Protein AF-A0A9Q7URD3-F1 (afdb_monomer_lite)

Secondary structure (DSSP, 8-state):
-----HHHHHHHHHHHHHHHHHHHHHHHHHHHHHTT-----------PPP--HHHHHHHHHHHHHHHTS---S-----HHHHHHHHHHHHHTT-HHHHHHHHHHSHHHHHHHHHHHHHHHHHHHHHHHHTTT--HHHHHHHHHHHHHHHHHHHHHHHHHHHTPPPPS--HHHHHTT--HHHHHHHHHHHHHHHHHHHHHS----

Sequence (204 aa):
MVRYSDKQALLNDIVHTLELSIPAEIEQNADRVQHSCSTDIDNLEDDGDPLPLSRHLVCLYTFICKQRYTITRYNPLGRTDKLIHLLNRYESSNHRMYRGLVRMSPDTQELRRTRRTNQQEYKLDLATATQGMSQYAVSRLRSSAAHDLREEMFQALFRSTGCNEEDTTALSRRHEKTTVDYNAMTQSASARRWERALTQPFSI

Structure (mmCIF, N/CA/C/O backbone):
data_AF-A0A9Q7URD3-F1
#
_entry.id   AF-A0A9Q7URD3-F1
#
loop_
_atom_site.group_PDB
_atom_site.id
_atom_site.type_symbol
_atom_site.label_atom_id
_atom_site.label_alt_id
_atom_site.label_comp_id
_atom_site.label_asym_id
_atom_site.label_entity_id
_atom_site.label_seq_id
_atom_site.pdbx_PDB_ins_code
_atom_site.Cartn_x
_atom_site.Cartn_y
_atom_site.Cartn_z
_atom_site.occupancy
_atom_site.B_iso_or_equiv
_atom_site.auth_seq_id
_atom_site.auth_comp_id
_atom_site.auth_asym_id
_atom_site.auth_atom_id
_atom_site.pdbx_PDB_model_num
ATOM 1 N N . MET A 1 1 ? -48.340 -4.140 54.372 1.00 44.84 1 MET A N 1
ATOM 2 C CA . MET A 1 1 ? -47.522 -3.069 53.758 1.00 44.84 1 MET A CA 1
ATOM 3 C C . MET A 1 1 ? -46.441 -3.725 52.912 1.00 44.84 1 MET A C 1
ATOM 5 O O . MET A 1 1 ? -45.528 -4.318 53.473 1.00 44.84 1 MET A O 1
ATOM 9 N N . VAL A 1 2 ? -46.591 -3.724 51.585 1.00 54.09 2 VAL A N 1
ATOM 10 C CA . VAL A 1 2 ? -45.599 -4.316 50.671 1.00 54.09 2 VAL A CA 1
ATOM 11 C C . VAL A 1 2 ? -44.400 -3.372 50.623 1.00 54.09 2 VAL A C 1
ATOM 13 O O . VAL A 1 2 ? -44.527 -2.243 50.161 1.00 54.09 2 VAL A O 1
ATOM 16 N N . ARG A 1 3 ? -43.256 -3.794 51.172 1.00 56.94 3 ARG A N 1
ATOM 17 C CA . ARG A 1 3 ? -42.010 -3.027 51.075 1.00 56.94 3 ARG A CA 1
ATOM 18 C C . ARG A 1 3 ? -41.366 -3.331 49.727 1.00 56.94 3 ARG A C 1
ATOM 20 O O . ARG A 1 3 ? -40.888 -4.441 49.508 1.00 56.94 3 ARG A O 1
ATOM 27 N N . TYR A 1 4 ? -41.394 -2.361 48.825 1.00 65.94 4 TYR A N 1
ATOM 28 C CA . TYR A 1 4 ? -40.650 -2.428 47.573 1.00 65.94 4 TYR A CA 1
ATOM 29 C C . TYR A 1 4 ? -39.174 -2.134 47.848 1.00 65.94 4 TYR A C 1
ATOM 31 O O . TYR A 1 4 ? -38.856 -1.315 48.707 1.00 65.94 4 TYR A O 1
ATOM 39 N N . SER A 1 5 ? -38.268 -2.823 47.151 1.00 72.31 5 SER A N 1
ATOM 40 C CA . SER A 1 5 ? -36.862 -2.410 47.140 1.00 72.31 5 SER A CA 1
ATOM 41 C C . SER A 1 5 ? -36.733 -1.079 46.401 1.00 72.31 5 SER A C 1
ATOM 43 O O . SER A 1 5 ? -37.536 -0.807 45.508 1.00 72.31 5 SER A O 1
ATOM 45 N N . ASP A 1 6 ? -35.703 -0.289 46.698 1.00 63.16 6 ASP A N 1
ATOM 46 C CA . ASP A 1 6 ? -35.459 1.006 46.034 1.00 63.16 6 ASP A CA 1
ATOM 47 C C . ASP A 1 6 ? -35.426 0.873 44.505 1.00 63.16 6 ASP A C 1
ATOM 49 O O . ASP A 1 6 ? -35.907 1.726 43.764 1.00 63.16 6 ASP A O 1
ATOM 53 N N . LYS A 1 7 ? -34.944 -0.277 44.019 1.00 66.06 7 LYS A N 1
ATOM 54 C CA . LYS A 1 7 ? -34.969 -0.633 42.599 1.00 66.06 7 LYS A CA 1
ATOM 55 C C . LYS A 1 7 ? -36.389 -0.836 42.065 1.00 66.06 7 LYS A C 1
ATOM 57 O O . LYS A 1 7 ? -36.673 -0.448 40.938 1.00 66.06 7 LYS A O 1
ATOM 62 N N . GLN A 1 8 ? -37.262 -1.487 42.828 1.00 65.75 8 GLN A N 1
ATOM 63 C CA . GLN A 1 8 ? -38.650 -1.704 42.426 1.00 65.75 8 GLN A CA 1
ATOM 64 C C . GLN A 1 8 ? -39.471 -0.413 42.528 1.00 65.75 8 GLN A C 1
ATOM 66 O O . GLN A 1 8 ? -40.337 -0.203 41.688 1.00 65.75 8 GLN A O 1
ATOM 71 N N . ALA A 1 9 ? -39.159 0.464 43.485 1.00 65.69 9 ALA A N 1
ATOM 72 C CA . ALA A 1 9 ? -39.728 1.807 43.558 1.00 65.69 9 ALA A CA 1
ATOM 73 C C . ALA A 1 9 ? -39.345 2.635 42.320 1.00 65.69 9 ALA A C 1
ATOM 75 O O . ALA A 1 9 ? -40.229 3.120 41.625 1.00 65.69 9 ALA A O 1
ATOM 76 N N . LEU A 1 10 ? -38.057 2.658 41.954 1.00 63.28 10 LEU A N 1
ATOM 77 C CA . LEU A 1 10 ? -37.579 3.343 40.748 1.00 63.28 10 LEU A CA 1
ATOM 78 C C . LEU A 1 10 ? -38.226 2.802 39.463 1.00 63.28 10 LEU A C 1
ATOM 80 O O . LEU A 1 10 ? -38.571 3.562 38.565 1.00 63.28 10 LEU A O 1
ATOM 84 N N . LEU A 1 11 ? -38.398 1.481 39.357 1.00 68.94 11 LEU A N 1
ATOM 85 C CA . LEU A 1 11 ? -39.066 0.876 38.203 1.00 68.94 11 LEU A CA 1
ATOM 86 C C . LEU A 1 11 ? -40.551 1.240 38.139 1.00 68.94 11 LEU A C 1
ATOM 88 O O . LEU A 1 11 ? -41.061 1.462 37.046 1.00 68.94 11 LEU A O 1
ATOM 92 N N . ASN A 1 12 ? -41.229 1.309 39.283 1.00 76.50 12 ASN A N 1
ATOM 93 C CA . ASN A 1 12 ? -42.624 1.727 39.337 1.00 76.50 12 ASN A CA 1
ATOM 94 C C . ASN A 1 12 ? -42.768 3.210 38.959 1.00 76.50 12 ASN A C 1
ATOM 96 O O . ASN A 1 12 ? -43.663 3.534 38.187 1.00 76.50 12 ASN A O 1
ATOM 100 N N . ASP A 1 13 ? -41.855 4.076 39.404 1.00 70.19 13 ASP A N 1
ATOM 101 C CA . ASP A 1 13 ? -41.839 5.498 39.034 1.00 70.19 13 ASP A CA 1
ATOM 102 C C . ASP A 1 13 ? -41.614 5.697 37.532 1.00 70.19 13 ASP A C 1
ATOM 104 O O . ASP A 1 13 ? -42.297 6.502 36.898 1.00 70.19 13 ASP A O 1
ATOM 108 N N . ILE A 1 14 ? -40.700 4.931 36.927 1.00 67.50 14 ILE A N 1
ATOM 109 C CA . ILE A 1 14 ? -40.456 4.982 35.478 1.00 67.50 14 ILE A CA 1
ATOM 110 C C . ILE A 1 14 ? -41.689 4.501 34.705 1.00 67.50 14 ILE A C 1
ATOM 112 O O . ILE A 1 14 ? -42.079 5.136 33.728 1.00 67.50 14 ILE A O 1
ATOM 116 N N . VAL A 1 15 ? -42.319 3.403 35.135 1.00 75.50 15 VAL A N 1
ATOM 117 C CA . VAL A 1 15 ? -43.545 2.891 34.500 1.00 75.50 15 VAL A CA 1
ATOM 118 C C . VAL A 1 15 ? -44.664 3.920 34.598 1.00 75.50 15 VAL A C 1
ATOM 120 O O . VAL A 1 15 ? -45.281 4.233 33.586 1.00 75.50 15 VAL A O 1
ATOM 123 N N . HIS A 1 16 ? -44.863 4.509 35.775 1.00 74.50 16 HIS A N 1
ATOM 124 C CA . HIS A 1 16 ? -45.901 5.508 35.983 1.00 74.50 16 HIS A CA 1
ATOM 125 C C . HIS A 1 16 ? -45.654 6.780 35.158 1.00 74.50 16 HIS A C 1
ATOM 127 O O . HIS A 1 16 ? -46.571 7.323 34.548 1.00 74.50 16 HIS A O 1
ATOM 133 N N . THR A 1 17 ? -44.396 7.217 35.060 1.00 69.56 17 THR A N 1
ATOM 134 C CA . THR A 1 17 ? -44.010 8.363 34.224 1.00 69.56 17 THR A CA 1
ATOM 135 C C . THR A 1 17 ? -44.334 8.102 32.754 1.00 69.56 17 THR A C 1
ATOM 137 O O . THR A 1 17 ? -44.876 8.978 32.082 1.00 69.56 17 THR A O 1
ATOM 140 N N . LEU A 1 18 ? -44.052 6.896 32.254 1.00 63.62 18 LEU A N 1
ATOM 141 C CA . LEU A 1 18 ? -44.354 6.501 30.876 1.00 63.62 18 LEU A CA 1
ATOM 142 C C . LEU A 1 18 ? -45.862 6.378 30.623 1.00 63.62 18 LEU A C 1
ATOM 144 O O . LEU A 1 18 ? -46.336 6.806 29.575 1.00 63.62 18 LEU A O 1
ATOM 148 N N . GLU A 1 19 ? -46.627 5.856 31.582 1.00 74.62 19 GLU A N 1
ATOM 149 C CA . GLU A 1 19 ? -48.093 5.785 31.493 1.00 74.62 19 GLU A CA 1
ATOM 150 C C . GLU A 1 19 ? -48.744 7.167 31.359 1.00 74.62 19 GLU A C 1
ATOM 152 O O . GLU A 1 19 ? -49.757 7.291 30.677 1.00 74.62 19 GLU A O 1
ATOM 157 N N . LEU A 1 20 ? -48.157 8.204 31.964 1.00 70.25 20 LEU A N 1
ATOM 158 C CA . LEU A 1 20 ? -48.659 9.578 31.872 1.00 70.25 20 LEU A CA 1
ATOM 159 C C . LEU A 1 20 ? -48.184 10.311 30.609 1.00 70.25 20 LEU A C 1
ATOM 161 O O . LEU A 1 20 ? -48.933 11.100 30.039 1.00 70.25 20 LEU A O 1
ATOM 165 N N . SER A 1 21 ? -46.952 10.063 30.163 1.00 59.34 21 SER A N 1
ATOM 166 C CA . SER A 1 21 ? -46.352 10.798 29.038 1.00 59.34 21 SER A CA 1
ATOM 167 C C . SER A 1 21 ? -46.726 10.239 27.661 1.00 59.34 21 SER A C 1
ATOM 169 O O . SER A 1 21 ? -46.831 11.007 26.708 1.00 59.34 21 SER A O 1
ATOM 171 N N . ILE A 1 22 ? -47.013 8.936 27.547 1.00 64.06 22 ILE A N 1
ATOM 172 C CA . ILE A 1 22 ? -47.404 8.308 26.273 1.00 64.06 22 ILE A CA 1
ATOM 173 C C . ILE A 1 22 ? -48.749 8.841 25.738 1.00 64.06 22 ILE A C 1
ATOM 175 O O . ILE A 1 22 ? -48.801 9.201 24.563 1.00 64.06 22 ILE A O 1
ATOM 179 N N . PRO A 1 23 ? -49.834 8.935 26.532 1.00 70.69 23 PRO A N 1
ATOM 180 C CA . PRO A 1 23 ? -51.100 9.481 26.041 1.00 70.69 23 PRO A CA 1
ATOM 181 C C . PRO A 1 23 ? -50.989 10.957 25.642 1.00 70.69 23 PRO A C 1
ATOM 183 O O . PRO A 1 23 ? -51.526 11.340 24.607 1.00 70.69 23 PRO A O 1
ATOM 186 N N . ALA A 1 24 ? -50.236 11.755 26.409 1.00 65.00 24 ALA A N 1
ATOM 187 C CA . ALA A 1 24 ? -50.026 13.176 26.132 1.00 65.00 24 ALA A CA 1
ATOM 188 C C . ALA A 1 24 ? -49.279 13.412 24.804 1.00 65.00 24 ALA A C 1
ATOM 190 O O . ALA A 1 24 ? -49.659 14.283 24.025 1.00 65.00 24 ALA A O 1
ATOM 191 N N . GLU A 1 25 ? -48.259 12.601 24.496 1.00 62.09 25 GLU A N 1
ATOM 192 C CA . GLU A 1 25 ? -47.577 12.661 23.194 1.00 62.09 25 GLU A CA 1
ATOM 193 C C . GLU A 1 25 ? -48.446 12.145 22.036 1.00 62.09 25 GLU A C 1
ATOM 195 O O . GLU A 1 25 ? -48.295 12.603 20.902 1.00 62.09 25 GLU A O 1
ATOM 200 N N . ILE A 1 26 ? -49.343 11.184 22.282 1.00 63.56 26 ILE A N 1
ATOM 201 C CA . ILE A 1 26 ? -50.281 10.688 21.263 1.00 63.56 26 ILE A CA 1
ATOM 202 C C . ILE A 1 26 ? -51.302 11.775 20.905 1.00 63.56 26 ILE A C 1
ATOM 204 O O . ILE A 1 26 ? -51.554 11.987 19.720 1.00 63.56 26 ILE A O 1
ATOM 208 N N . GLU A 1 27 ? -51.839 12.487 21.897 1.00 65.00 27 GLU A N 1
ATOM 209 C CA . GLU A 1 27 ? -52.777 13.599 21.697 1.00 65.00 27 GLU A CA 1
ATOM 210 C C . GLU A 1 27 ? -52.109 14.754 20.932 1.00 65.00 27 GLU A C 1
ATOM 212 O O . GLU A 1 27 ? -52.597 15.175 19.884 1.00 65.00 27 GLU A O 1
ATOM 217 N N . GLN A 1 28 ? -50.899 15.150 21.343 1.00 57.19 28 GLN A N 1
ATOM 218 C CA . GLN A 1 28 ? -50.126 16.200 20.671 1.00 57.19 28 GLN A CA 1
ATOM 219 C C . GLN A 1 28 ? -49.732 15.844 19.223 1.00 57.19 28 GLN A C 1
ATOM 221 O O . GLN A 1 28 ? -49.560 16.727 18.380 1.00 57.19 28 GLN A O 1
ATOM 226 N N . ASN A 1 29 ? -49.575 14.555 18.905 1.00 53.22 29 ASN A N 1
ATOM 227 C CA . ASN A 1 29 ? -49.309 14.101 17.539 1.00 53.22 29 ASN A CA 1
ATOM 228 C C . ASN A 1 29 ? -50.583 13.963 16.693 1.00 53.22 29 ASN A C 1
ATOM 230 O O . ASN A 1 29 ? -50.512 14.174 15.482 1.00 53.22 29 ASN A O 1
ATOM 234 N N . ALA A 1 30 ? -51.737 13.659 17.294 1.00 57.50 30 ALA A N 1
ATOM 235 C CA . ALA A 1 30 ? -53.020 13.631 16.591 1.00 57.50 30 ALA A CA 1
ATOM 236 C C . ALA A 1 30 ? -53.406 15.026 16.062 1.00 57.50 30 ALA A C 1
ATOM 238 O O . ALA A 1 30 ? -53.807 15.146 14.901 1.00 57.50 30 ALA A O 1
ATOM 239 N N . ASP A 1 31 ? -53.164 16.079 16.852 1.00 52.94 31 ASP A N 1
ATOM 240 C CA . ASP A 1 31 ? -53.382 17.477 16.449 1.00 52.94 31 ASP A CA 1
ATOM 241 C C . ASP A 1 31 ? -52.497 17.894 15.259 1.00 52.94 31 ASP A C 1
ATOM 243 O O . ASP A 1 31 ? -52.919 18.626 14.362 1.00 52.94 31 ASP A O 1
ATOM 247 N N . ARG A 1 32 ? -51.261 17.380 15.183 1.00 52.56 32 ARG A N 1
ATOM 248 C CA . ARG A 1 32 ? -50.325 17.682 14.081 1.00 52.56 32 ARG A CA 1
ATOM 249 C C . ARG A 1 32 ? -50.704 17.005 12.761 1.00 52.56 32 ARG A C 1
ATOM 251 O O . ARG A 1 32 ? -50.454 17.569 11.694 1.00 52.56 32 ARG A O 1
ATOM 258 N N . VAL A 1 33 ? -51.307 15.816 12.815 1.00 50.56 33 VAL A N 1
ATOM 259 C CA . VAL A 1 33 ? -51.733 15.063 11.621 1.00 50.56 33 VAL A CA 1
ATOM 260 C C . VAL A 1 33 ? -52.973 15.695 10.976 1.00 50.56 33 VAL A C 1
ATOM 262 O O . VAL A 1 33 ? -53.074 15.706 9.750 1.00 50.56 33 VAL A O 1
ATOM 265 N N . GLN A 1 34 ? -53.868 16.313 11.756 1.00 47.47 34 GLN A N 1
ATOM 266 C CA . GLN A 1 34 ? -55.041 17.012 11.210 1.00 47.47 34 GLN A CA 1
ATOM 267 C C . GLN A 1 34 ? -54.688 18.281 10.415 1.00 47.47 34 GLN A C 1
ATOM 269 O O . GLN A 1 34 ? -55.389 18.616 9.464 1.00 47.47 34 GLN A O 1
ATOM 274 N N . HIS A 1 35 ? -53.578 18.954 10.730 1.00 46.50 35 HIS A N 1
ATOM 275 C CA . HIS A 1 35 ? -53.138 20.155 10.005 1.00 46.50 35 HIS A CA 1
ATOM 276 C C . HIS A 1 35 ? -52.398 19.879 8.686 1.00 46.50 35 HIS A C 1
ATOM 278 O O . HIS A 1 35 ? -52.146 20.814 7.930 1.00 46.50 35 HIS A O 1
ATOM 284 N N . SER A 1 36 ? -52.062 18.619 8.390 1.00 49.31 36 SER A N 1
ATOM 285 C CA . SER A 1 36 ? -51.261 18.255 7.208 1.00 49.31 36 SER A CA 1
ATOM 286 C C . SER A 1 36 ? -52.091 17.708 6.037 1.00 49.31 36 SER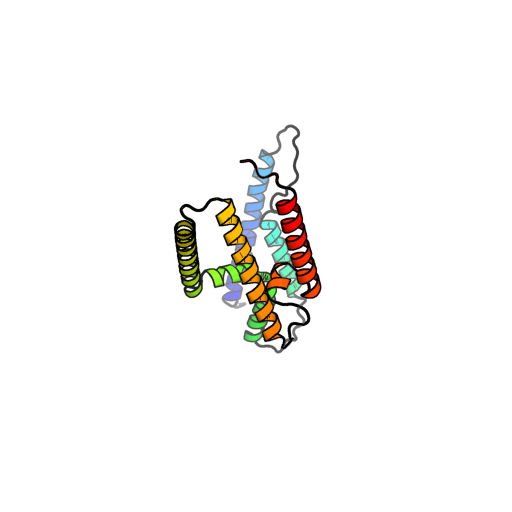 A C 1
ATOM 288 O O . SER A 1 36 ? -51.528 17.347 5.009 1.00 49.31 36 SER A O 1
ATOM 290 N N . CYS A 1 37 ? -53.423 17.638 6.160 1.00 40.16 37 CYS A N 1
ATOM 291 C CA . CYS A 1 37 ? -54.300 17.070 5.132 1.00 40.16 37 CYS A CA 1
ATOM 292 C C . CYS A 1 37 ? -55.169 18.152 4.468 1.00 40.16 37 CYS A C 1
ATOM 294 O O . CYS A 1 37 ? -56.370 18.245 4.701 1.00 40.16 37 CYS A O 1
ATOM 296 N N . SER A 1 38 ? -54.546 18.992 3.642 1.00 39.31 38 SER A N 1
ATOM 297 C CA . SER A 1 38 ? -55.253 19.818 2.658 1.00 39.31 38 SER A CA 1
ATOM 298 C C . SER A 1 38 ? -54.386 19.954 1.404 1.00 39.31 38 SER A C 1
ATOM 300 O O . SER A 1 38 ? -53.584 20.876 1.305 1.00 39.31 38 SER A O 1
ATOM 302 N N . THR A 1 39 ? -54.564 18.967 0.517 1.00 41.06 39 THR A N 1
ATOM 303 C CA . THR A 1 39 ? -54.488 19.006 -0.962 1.00 41.06 39 THR A CA 1
ATOM 304 C C . THR A 1 39 ? -53.310 19.734 -1.624 1.00 41.06 39 THR A C 1
ATOM 306 O O . THR A 1 39 ? -53.243 20.957 -1.603 1.00 41.06 39 THR A O 1
ATOM 309 N N . ASP A 1 40 ? -52.424 18.996 -2.310 1.00 43.34 40 ASP A N 1
ATOM 310 C CA . ASP A 1 40 ? -52.538 18.712 -3.757 1.00 43.34 40 ASP A CA 1
ATOM 311 C C . ASP A 1 40 ? -51.202 18.259 -4.401 1.00 43.34 40 ASP A C 1
ATOM 313 O O . ASP A 1 40 ? -50.155 18.860 -4.183 1.00 43.34 40 ASP A O 1
ATOM 317 N N . ILE A 1 41 ? -51.323 17.250 -5.279 1.00 41.19 41 ILE A N 1
ATOM 318 C CA . ILE A 1 41 ? -50.521 16.957 -6.489 1.00 41.19 41 ILE A CA 1
ATOM 319 C C . ILE A 1 41 ? -49.122 16.310 -6.337 1.00 41.19 41 ILE A C 1
ATOM 321 O O . ILE A 1 41 ? -48.141 16.925 -5.933 1.00 41.19 41 ILE A O 1
ATOM 325 N N . ASP A 1 42 ? -49.069 15.053 -6.801 1.00 49.53 42 ASP A N 1
ATOM 326 C CA . ASP A 1 42 ? -48.013 14.374 -7.570 1.00 49.53 42 ASP A CA 1
ATOM 327 C C . ASP A 1 42 ? -46.555 14.849 -7.412 1.00 49.53 42 ASP A C 1
ATOM 329 O O . ASP A 1 42 ? -46.100 15.737 -8.135 1.00 49.53 42 ASP A O 1
ATOM 333 N N . ASN A 1 43 ? -45.756 14.129 -6.609 1.00 40.78 43 ASN A N 1
ATOM 334 C CA . ASN A 1 43 ? -44.383 13.809 -7.008 1.00 40.78 43 ASN A CA 1
ATOM 335 C C . ASN A 1 43 ? -43.776 12.611 -6.257 1.00 40.78 43 ASN A C 1
ATOM 337 O O . ASN A 1 43 ? -44.154 12.288 -5.136 1.00 40.78 43 ASN A O 1
ATOM 341 N N . LEU A 1 44 ? -42.853 11.966 -6.965 1.00 49.06 44 LEU A N 1
ATOM 342 C CA . LEU A 1 44 ? -42.116 10.731 -6.695 1.00 49.06 44 LEU A CA 1
ATOM 343 C C . LEU A 1 44 ? -41.334 10.654 -5.362 1.00 49.06 44 LEU A C 1
ATOM 345 O O . LEU A 1 44 ? -40.995 11.667 -4.766 1.00 49.06 44 LEU A O 1
ATOM 349 N N . GLU A 1 45 ? -40.921 9.410 -5.079 1.00 42.47 45 GLU A N 1
ATOM 350 C CA . GLU A 1 45 ? -39.803 8.934 -4.237 1.00 42.47 45 GLU A CA 1
ATOM 351 C C . GLU A 1 45 ? -40.128 8.372 -2.839 1.00 42.47 45 GLU A C 1
ATOM 353 O O . GLU A 1 45 ? -40.339 9.062 -1.848 1.00 42.47 45 GLU A O 1
ATOM 358 N N . ASP A 1 46 ? -40.104 7.038 -2.819 1.00 59.25 46 ASP A N 1
ATOM 359 C CA . ASP A 1 46 ? -39.787 6.142 -1.712 1.00 59.25 46 ASP A CA 1
ATOM 360 C C . ASP A 1 46 ? -38.425 6.491 -1.081 1.00 59.25 46 ASP A C 1
ATOM 362 O O . ASP A 1 46 ? -37.400 6.338 -1.739 1.00 59.25 46 ASP A O 1
ATOM 366 N N . ASP A 1 47 ? -38.403 6.922 0.182 1.00 41.31 47 ASP A N 1
ATOM 367 C CA . ASP A 1 47 ? -37.458 6.397 1.178 1.00 41.31 47 ASP A CA 1
ATOM 368 C C . ASP A 1 47 ? -37.971 6.718 2.592 1.00 41.31 47 ASP A C 1
ATOM 370 O O . ASP A 1 47 ? -38.453 7.815 2.878 1.00 41.31 47 ASP A O 1
ATOM 374 N N . GLY A 1 48 ? -37.946 5.718 3.467 1.00 47.34 48 GLY A N 1
ATOM 375 C CA . GLY A 1 48 ? -38.816 5.632 4.632 1.00 47.34 48 GLY A CA 1
ATOM 376 C C . GLY A 1 48 ? -38.543 6.661 5.727 1.00 47.34 48 GLY A C 1
ATOM 377 O O . GLY A 1 48 ? -37.456 6.711 6.308 1.00 47.34 48 GLY A O 1
ATOM 378 N N . ASP A 1 49 ? -39.599 7.380 6.114 1.00 49.84 49 ASP A N 1
ATOM 379 C CA . ASP A 1 49 ? -39.641 8.093 7.385 1.00 49.84 49 ASP A CA 1
ATOM 380 C C . ASP A 1 49 ? -39.229 7.139 8.525 1.00 49.84 49 ASP A C 1
ATOM 382 O O . ASP A 1 49 ? -39.803 6.046 8.667 1.00 49.84 49 ASP A O 1
ATOM 386 N N . PRO A 1 50 ? -38.235 7.503 9.357 1.00 49.09 50 PRO A N 1
ATOM 387 C CA . PRO A 1 50 ? -37.818 6.665 10.465 1.00 49.09 50 PRO A CA 1
ATOM 388 C C . PRO A 1 50 ? -39.012 6.462 11.396 1.00 49.09 50 PRO A C 1
ATOM 390 O O . PRO A 1 50 ? -39.569 7.414 11.942 1.00 49.09 50 PRO A O 1
ATOM 393 N N . LEU A 1 51 ? -39.402 5.195 11.567 1.00 56.22 51 LEU A N 1
ATOM 394 C CA . LEU A 1 51 ? -40.487 4.784 12.455 1.00 56.22 51 LEU A CA 1
ATOM 395 C C . LEU A 1 51 ? -40.369 5.532 13.794 1.00 56.22 51 LEU A C 1
ATOM 397 O O . LEU A 1 51 ? -39.295 5.487 14.406 1.00 56.22 51 LEU A O 1
ATOM 401 N N . PRO A 1 52 ? -41.438 6.202 14.265 1.00 58.53 52 PRO A N 1
ATOM 402 C CA . PRO A 1 52 ? -41.355 7.073 15.428 1.00 58.53 52 PRO A CA 1
ATOM 403 C C . PRO A 1 52 ? -40.831 6.296 16.638 1.00 58.53 52 PRO A C 1
ATOM 405 O O . PRO A 1 52 ? -41.190 5.134 16.851 1.00 58.53 52 PRO A O 1
ATOM 408 N N . LEU A 1 53 ? -39.968 6.941 17.430 1.00 56.06 53 LEU A N 1
ATOM 409 C CA . LEU A 1 53 ? -39.288 6.389 18.612 1.00 56.06 53 LEU A CA 1
ATOM 410 C C . LEU A 1 53 ? -40.239 5.603 19.537 1.00 56.06 53 LEU A C 1
ATOM 412 O O . LEU A 1 53 ? -39.860 4.571 20.094 1.00 56.06 53 LEU A O 1
ATOM 416 N N . SER A 1 54 ? -41.498 6.039 19.617 1.00 52.56 54 SER A N 1
ATOM 417 C CA . SER A 1 54 ? -42.591 5.382 20.337 1.00 52.56 54 SER A CA 1
ATOM 418 C C . SER A 1 54 ? -42.836 3.939 19.881 1.00 52.56 54 SER A C 1
ATOM 420 O O . SER A 1 54 ? -42.940 3.037 20.712 1.00 52.56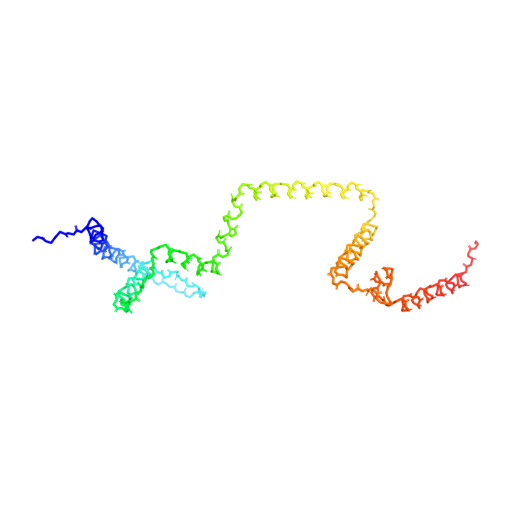 54 SER A O 1
ATOM 422 N N . ARG A 1 55 ? -42.835 3.662 18.573 1.00 52.69 55 ARG A N 1
ATOM 423 C CA . ARG A 1 55 ? -43.004 2.305 18.034 1.00 52.69 55 ARG A CA 1
ATOM 424 C C . ARG A 1 55 ? -41.811 1.416 18.382 1.00 52.69 55 ARG A C 1
ATOM 426 O O . ARG A 1 55 ? -42.001 0.246 18.709 1.00 52.69 55 ARG A O 1
ATOM 433 N N . HIS A 1 56 ? -40.598 1.970 18.376 1.00 56.16 56 HIS A N 1
ATOM 434 C CA . HIS A 1 56 ? -39.391 1.237 18.761 1.00 56.16 56 HIS A CA 1
ATOM 435 C C . HIS A 1 56 ? -39.407 0.868 20.253 1.00 56.16 56 HIS A C 1
ATOM 437 O O . HIS A 1 56 ? -39.110 -0.272 20.611 1.00 56.16 56 HIS A O 1
ATOM 443 N N . LEU A 1 57 ? -39.842 1.794 21.113 1.00 61.94 57 LEU A N 1
ATOM 444 C CA . LEU A 1 57 ? -40.006 1.566 22.551 1.00 61.94 57 LEU A CA 1
ATOM 445 C C . LEU A 1 57 ? -41.112 0.543 22.858 1.00 61.94 57 LEU A C 1
ATOM 447 O O . LEU A 1 57 ? -40.910 -0.331 23.701 1.00 61.94 57 LEU A O 1
ATOM 451 N N . VAL A 1 58 ? -42.233 0.567 22.130 1.00 62.28 58 VAL A N 1
ATOM 452 C CA . VAL A 1 58 ? -43.323 -0.421 22.260 1.00 62.28 58 VAL A CA 1
ATOM 453 C C . VAL A 1 58 ? -42.879 -1.818 21.810 1.00 62.28 58 VAL A C 1
ATOM 455 O O . VAL A 1 58 ? -43.165 -2.814 22.484 1.00 62.28 58 VAL A O 1
ATOM 458 N N . CYS A 1 59 ? -42.127 -1.924 20.711 1.00 57.31 59 CYS A N 1
ATOM 459 C CA . CYS A 1 59 ? -41.530 -3.191 20.281 1.00 57.31 59 CYS A CA 1
ATOM 460 C C . CYS A 1 59 ? -40.542 -3.742 21.325 1.00 57.31 59 CYS A C 1
ATOM 462 O O . CYS A 1 59 ? -40.544 -4.941 21.607 1.00 57.31 59 CYS A O 1
ATOM 464 N N . LEU A 1 60 ? -39.743 -2.877 21.955 1.00 59.62 60 LEU A N 1
ATOM 465 C CA . LEU A 1 60 ? -38.814 -3.278 23.014 1.00 59.62 60 LEU A CA 1
ATOM 466 C C . LEU A 1 60 ? -39.546 -3.715 24.293 1.00 59.62 60 LEU A C 1
ATOM 468 O O . LEU A 1 60 ? -39.207 -4.743 24.879 1.00 59.62 60 LEU A O 1
ATOM 472 N N . TYR A 1 61 ? -40.589 -2.987 24.693 1.00 63.38 61 TYR A N 1
ATOM 473 C CA . TYR A 1 61 ? -41.433 -3.318 25.843 1.00 63.38 61 TYR A CA 1
ATOM 474 C C . TYR A 1 61 ? -42.134 -4.671 25.664 1.00 63.38 61 TYR A C 1
ATOM 476 O O . TYR A 1 61 ? -42.055 -5.544 26.530 1.00 63.38 61 TYR A O 1
ATOM 484 N N . THR A 1 62 ? -42.757 -4.894 24.504 1.00 59.81 62 THR A N 1
ATOM 485 C CA . THR A 1 62 ? -43.427 -6.165 24.187 1.00 59.81 62 THR A CA 1
ATOM 486 C C . THR A 1 62 ? -42.443 -7.334 24.125 1.00 59.81 62 THR A C 1
ATOM 488 O O . THR A 1 62 ? -42.770 -8.433 24.581 1.00 59.81 62 THR A O 1
ATOM 491 N N . PHE A 1 63 ? -41.218 -7.108 23.641 1.00 59.31 63 PHE A N 1
ATOM 492 C CA . PHE A 1 63 ? -40.149 -8.105 23.665 1.00 59.31 63 PHE A CA 1
ATOM 493 C C . PHE A 1 63 ? -39.713 -8.458 25.095 1.00 59.31 63 PHE A C 1
ATOM 495 O O . PHE A 1 63 ? -39.634 -9.637 25.438 1.00 59.31 63 PHE A O 1
ATOM 502 N N . ILE A 1 64 ? -39.497 -7.465 25.961 1.00 61.28 64 ILE A N 1
ATOM 503 C CA . ILE A 1 64 ? -39.116 -7.684 27.366 1.00 61.28 64 ILE A CA 1
ATOM 504 C C . ILE A 1 64 ? -40.229 -8.410 28.136 1.00 61.28 64 ILE A C 1
ATOM 506 O O . ILE A 1 64 ? -39.943 -9.330 28.903 1.00 61.28 64 ILE A O 1
ATOM 510 N N . CYS A 1 65 ? -41.496 -8.061 27.903 1.00 54.94 65 CYS A N 1
ATOM 511 C CA . CYS A 1 65 ? -42.637 -8.746 28.511 1.00 54.94 65 CYS A CA 1
ATOM 512 C C . CYS A 1 65 ? -42.753 -10.208 28.053 1.00 54.94 65 CYS A C 1
ATOM 514 O O . CYS A 1 65 ? -42.984 -11.084 28.887 1.00 54.94 65 CYS A O 1
ATOM 516 N N . LYS A 1 66 ? -42.508 -10.499 26.767 1.00 52.53 66 LYS A N 1
ATOM 517 C CA . LYS A 1 66 ? -42.457 -11.879 26.249 1.00 52.53 66 LYS A CA 1
ATOM 518 C C . LYS A 1 66 ? -41.305 -12.685 26.855 1.00 52.53 66 LYS A C 1
ATOM 520 O O . LYS A 1 66 ? -41.495 -13.846 27.197 1.00 52.53 66 LYS A O 1
ATOM 525 N N . GLN A 1 67 ? -40.137 -12.067 27.041 1.00 55.69 67 GLN A N 1
ATOM 526 C CA . GLN A 1 67 ? -38.959 -12.728 27.617 1.00 55.69 67 GLN A CA 1
ATOM 527 C C . GLN A 1 67 ? -38.998 -12.847 29.154 1.00 55.69 67 GLN A C 1
ATOM 529 O O . GLN A 1 67 ? -38.207 -13.586 29.740 1.00 55.69 67 GLN A O 1
ATOM 534 N N . ARG A 1 68 ? -39.924 -12.152 29.835 1.00 51.53 68 ARG A N 1
ATOM 535 C CA . ARG A 1 68 ? -40.051 -12.168 31.306 1.00 51.53 68 ARG A CA 1
ATOM 536 C C . ARG A 1 68 ? -40.483 -13.520 31.877 1.00 51.53 68 ARG A C 1
ATOM 538 O O . ARG A 1 68 ? -40.208 -13.776 33.048 1.00 51.53 68 ARG A O 1
ATOM 545 N N . TYR A 1 69 ? -41.126 -14.371 31.076 1.00 49.09 69 TYR A N 1
ATOM 546 C CA . TYR A 1 69 ? -41.672 -15.659 31.523 1.00 49.09 69 TYR A CA 1
ATOM 547 C C . TYR A 1 69 ? -41.125 -16.881 30.768 1.00 49.09 69 TYR A C 1
ATOM 549 O O . TYR A 1 69 ? -41.471 -18.005 31.115 1.00 49.09 69 TYR A O 1
ATOM 557 N N . THR A 1 70 ? -40.239 -16.699 29.785 1.00 50.38 70 THR A N 1
ATOM 558 C CA . THR A 1 70 ? -39.640 -17.797 28.996 1.00 50.38 70 THR A CA 1
ATOM 559 C C . THR A 1 70 ? -38.279 -18.264 29.512 1.00 50.38 70 THR A C 1
ATOM 561 O O . THR A 1 70 ? -37.727 -19.234 29.000 1.00 50.38 70 THR A O 1
ATOM 564 N N . ILE A 1 71 ? -37.724 -17.619 30.540 1.00 46.09 71 ILE A N 1
ATOM 565 C CA . ILE A 1 71 ? -36.460 -18.059 31.135 1.00 46.09 71 ILE A CA 1
ATOM 566 C C . ILE A 1 71 ? -36.763 -19.149 32.165 1.00 46.09 71 ILE A C 1
ATOM 568 O O . ILE A 1 71 ? -37.077 -18.868 33.324 1.00 46.09 71 ILE A O 1
ATOM 572 N N . THR A 1 72 ? -36.632 -20.407 31.743 1.00 45.59 72 THR A N 1
ATOM 573 C CA . THR A 1 72 ? -36.463 -21.548 32.647 1.00 45.59 72 THR A CA 1
ATOM 574 C C . THR A 1 72 ? -35.363 -21.225 33.654 1.00 45.59 72 THR A C 1
ATOM 576 O O . THR A 1 72 ? -34.207 -20.998 33.290 1.00 45.59 72 THR A O 1
ATOM 579 N N . ARG A 1 73 ? -35.730 -21.171 34.939 1.00 45.78 73 ARG A N 1
ATOM 580 C CA . ARG A 1 73 ? -34.811 -20.902 36.049 1.00 45.78 73 ARG A CA 1
ATOM 581 C C . ARG A 1 73 ? -33.954 -22.130 36.350 1.00 45.78 73 ARG A C 1
ATOM 583 O O . ARG A 1 73 ? -34.119 -22.761 37.383 1.00 45.78 73 ARG A O 1
ATOM 590 N N . TYR A 1 74 ? -33.008 -22.424 35.473 1.00 45.38 74 TYR A N 1
ATOM 591 C CA . TYR A 1 74 ? -31.825 -23.199 35.825 1.00 45.38 74 TYR A CA 1
ATOM 592 C C . TYR A 1 74 ? -30.622 -22.516 35.192 1.00 45.38 74 TYR A C 1
ATOM 594 O O . TYR A 1 74 ? -30.436 -22.581 33.981 1.00 45.38 74 TYR A O 1
ATOM 602 N N . ASN A 1 75 ? -29.823 -21.806 35.994 1.00 45.97 75 ASN A N 1
ATOM 603 C CA . ASN A 1 75 ? -28.490 -21.423 35.546 1.00 45.97 75 ASN A CA 1
ATOM 604 C C . ASN A 1 75 ? -27.529 -21.225 36.738 1.00 45.97 75 ASN A C 1
ATOM 606 O O . ASN A 1 75 ? -27.724 -20.277 37.504 1.00 45.97 75 ASN A O 1
ATOM 610 N N . PRO A 1 76 ? -26.518 -22.099 36.905 1.00 47.97 76 PRO A N 1
ATOM 611 C CA . PRO A 1 76 ? -25.580 -22.083 38.029 1.00 47.97 76 PRO A CA 1
ATOM 612 C C . PRO A 1 76 ? -24.429 -21.067 37.887 1.00 47.97 76 PRO A C 1
ATOM 614 O O . PRO A 1 76 ? -23.549 -21.041 38.739 1.00 47.97 76 PRO A O 1
ATOM 617 N N . LEU A 1 77 ? -24.396 -20.234 36.839 1.00 51.25 77 LEU A N 1
ATOM 618 C CA . LEU A 1 77 ? -23.217 -19.416 36.524 1.00 51.25 77 LEU A CA 1
ATOM 619 C C . LEU A 1 77 ? -23.304 -17.970 37.039 1.00 51.25 77 LEU A C 1
ATOM 621 O O . LEU A 1 77 ? -24.321 -17.273 36.897 1.00 51.25 77 LEU A O 1
ATOM 625 N N . GLY A 1 78 ? -22.201 -17.546 37.660 1.00 53.47 78 GLY A N 1
ATOM 626 C CA . GLY A 1 78 ? -22.044 -16.313 38.419 1.00 53.47 78 GLY A CA 1
ATOM 627 C C . GLY A 1 78 ? -22.209 -15.045 37.582 1.00 53.47 78 GLY A C 1
ATOM 628 O O . GLY A 1 78 ? -22.117 -15.022 36.357 1.00 53.47 78 GLY A O 1
ATOM 629 N N . ARG A 1 79 ? -22.490 -13.936 38.272 1.00 51.91 79 ARG A N 1
ATOM 630 C CA . ARG A 1 79 ? -22.778 -12.612 37.687 1.00 51.91 79 ARG A CA 1
ATOM 631 C C . ARG A 1 79 ? -21.639 -12.067 36.808 1.00 51.91 79 ARG A C 1
ATOM 633 O O . ARG A 1 79 ? -21.912 -11.307 35.884 1.00 51.91 79 ARG A O 1
ATOM 640 N N . THR A 1 80 ? -20.401 -12.457 37.086 1.00 51.41 80 THR A N 1
ATOM 641 C CA . THR A 1 80 ? -19.189 -12.101 36.331 1.00 51.41 80 THR A CA 1
ATOM 642 C C . THR A 1 80 ? -19.115 -12.816 34.987 1.00 51.41 80 THR A C 1
ATOM 644 O O . THR A 1 80 ? -18.833 -12.181 33.971 1.00 51.41 80 THR A O 1
ATOM 647 N N . ASP A 1 81 ? -19.494 -14.092 34.949 1.00 56.56 81 ASP A N 1
ATOM 648 C CA . ASP A 1 81 ? -19.428 -14.916 33.737 1.00 56.56 81 ASP A CA 1
ATOM 649 C C . ASP A 1 81 ? -20.437 -14.430 32.692 1.00 56.56 81 ASP A C 1
ATOM 651 O O . ASP A 1 81 ? -20.189 -14.483 31.491 1.00 56.56 81 ASP A O 1
ATOM 655 N N . LYS A 1 82 ? -21.555 -13.848 33.147 1.00 61.62 82 LYS A N 1
ATOM 656 C CA . LYS A 1 82 ? -22.564 -13.216 32.283 1.00 61.62 82 LYS A CA 1
ATOM 657 C C . LYS A 1 82 ? -22.043 -11.965 31.584 1.00 61.62 82 LYS A C 1
ATOM 659 O O . LYS A 1 82 ? -22.382 -11.749 30.424 1.00 61.62 82 LYS A O 1
ATOM 664 N N . LEU A 1 83 ? -21.241 -11.148 32.270 1.00 58.88 83 LEU A N 1
ATOM 665 C CA . LEU A 1 83 ? -20.657 -9.946 31.673 1.00 58.88 83 LEU A CA 1
ATOM 666 C C . LEU A 1 83 ? -19.608 -10.331 30.629 1.00 58.88 83 LEU A C 1
ATOM 668 O O . LEU A 1 83 ? -19.639 -9.802 29.524 1.00 58.88 83 LEU A O 1
ATOM 672 N N . ILE A 1 84 ? -18.751 -11.304 30.944 1.00 66.38 84 ILE A N 1
ATOM 673 C CA . ILE A 1 84 ? -17.740 -11.820 30.014 1.00 66.38 84 ILE A CA 1
ATOM 674 C C . ILE A 1 84 ? -18.407 -12.472 28.794 1.00 66.38 84 ILE A C 1
ATOM 676 O O . ILE A 1 84 ? -18.036 -12.174 27.664 1.00 66.38 84 ILE A O 1
ATOM 680 N N . HIS A 1 85 ? -19.456 -13.279 28.983 1.00 64.75 85 HIS A N 1
ATOM 681 C CA . HIS A 1 85 ? -20.195 -13.874 27.866 1.00 64.75 85 HIS A CA 1
ATOM 682 C C . HIS A 1 85 ? -20.935 -12.849 27.002 1.00 64.75 85 HIS A C 1
ATOM 684 O O . HIS A 1 85 ? -21.012 -13.029 25.788 1.00 64.75 85 HIS A O 1
ATOM 690 N N . LEU A 1 86 ? -21.478 -11.781 27.593 1.00 62.12 86 LEU A N 1
ATOM 691 C CA . LEU A 1 86 ? -22.070 -10.683 26.829 1.00 62.12 86 LEU A CA 1
ATOM 692 C C . LEU A 1 86 ? -20.993 -9.937 26.035 1.00 62.12 86 LEU A C 1
ATOM 694 O O . LEU A 1 86 ? -21.175 -9.729 24.841 1.00 62.12 86 LEU A O 1
ATOM 698 N N . LEU A 1 87 ? -19.859 -9.599 26.654 1.00 63.34 87 LEU A N 1
ATOM 699 C CA . LEU A 1 87 ? -18.747 -8.919 25.982 1.00 63.34 87 LEU A CA 1
ATOM 700 C C . LEU A 1 87 ? -18.185 -9.753 24.820 1.00 63.34 87 LEU A C 1
ATOM 702 O O . LEU A 1 87 ? -18.084 -9.234 23.712 1.00 63.34 87 LEU A O 1
ATOM 706 N N . ASN A 1 88 ? -17.960 -11.054 25.023 1.00 66.69 88 ASN A N 1
ATOM 707 C CA . ASN A 1 88 ? -17.528 -11.973 23.961 1.00 66.69 88 ASN A CA 1
ATOM 708 C C . ASN A 1 88 ? -18.573 -12.103 22.839 1.00 66.69 88 ASN A C 1
ATOM 710 O O . ASN A 1 88 ? -18.226 -12.266 21.674 1.00 66.69 88 ASN A O 1
ATOM 714 N N . ARG A 1 89 ? -19.871 -11.995 23.155 1.00 62.34 89 ARG A N 1
ATOM 715 C CA . ARG A 1 89 ? -20.952 -12.024 22.155 1.00 62.34 89 ARG A CA 1
ATOM 716 C C . ARG A 1 89 ? -21.028 -10.739 21.317 1.00 62.34 89 ARG A C 1
ATOM 718 O O . ARG A 1 89 ? -21.462 -10.796 20.167 1.00 62.34 89 ARG A O 1
ATOM 725 N N . TYR A 1 90 ? -20.624 -9.594 21.873 1.00 55.72 90 TYR A N 1
ATOM 726 C CA . TYR A 1 90 ? -20.625 -8.293 21.187 1.00 55.72 90 TYR A CA 1
ATOM 727 C C . TYR A 1 90 ? -19.287 -7.940 20.514 1.00 55.72 90 TYR A C 1
ATOM 729 O O . TYR A 1 90 ? -19.258 -7.042 19.669 1.00 55.72 90 TYR A O 1
ATOM 737 N N . GLU A 1 91 ? -18.201 -8.657 20.821 1.00 57.53 91 GLU A N 1
ATOM 738 C CA . GLU A 1 91 ? -16.896 -8.524 20.156 1.00 57.53 91 GLU A CA 1
ATOM 739 C C . GLU A 1 91 ? -17.023 -8.689 18.632 1.00 57.53 91 GLU A C 1
ATOM 741 O O . GLU A 1 91 ? -16.548 -7.853 17.859 1.00 57.53 91 GLU A O 1
ATOM 746 N N . SER A 1 92 ? -17.778 -9.698 18.193 1.00 58.03 92 SER A N 1
ATOM 747 C CA . SER A 1 92 ? -18.027 -9.972 16.776 1.00 58.03 92 SER A CA 1
ATOM 748 C C . SER A 1 92 ? -18.963 -8.966 16.089 1.00 58.03 92 SER A C 1
ATOM 750 O O . SER A 1 92 ? -18.911 -8.830 14.868 1.00 58.03 92 SER A O 1
ATOM 752 N N . SER A 1 93 ? -19.811 -8.234 16.828 1.00 60.25 93 SER A N 1
ATOM 753 C CA . SER A 1 93 ? -20.828 -7.347 16.233 1.00 60.25 93 SER A CA 1
ATOM 754 C C . SER A 1 93 ? -20.438 -5.864 16.200 1.00 60.25 93 SER A C 1
ATOM 756 O O . SER A 1 93 ? -21.021 -5.110 15.427 1.00 60.25 93 SER A O 1
ATOM 758 N N . ASN A 1 94 ? -19.456 -5.423 16.998 1.00 59.25 94 ASN A N 1
ATOM 759 C CA . ASN A 1 94 ? -19.162 -3.994 17.211 1.00 59.25 94 ASN A CA 1
ATOM 760 C C . ASN A 1 94 ? -17.738 -3.553 16.827 1.00 59.25 94 ASN A C 1
ATOM 762 O O . ASN A 1 94 ? -17.174 -2.626 17.413 1.00 59.25 94 ASN A O 1
ATOM 766 N N . HIS A 1 95 ? -17.169 -4.134 15.770 1.00 58.47 95 HIS A N 1
ATOM 767 C CA . HIS A 1 95 ? -15.865 -3.751 15.206 1.00 58.47 95 HIS A CA 1
ATOM 768 C C . HIS A 1 95 ? -15.704 -2.232 14.955 1.00 58.47 95 HIS A C 1
ATOM 770 O O . HIS A 1 95 ? -14.595 -1.703 15.043 1.00 58.47 95 HIS A O 1
ATOM 776 N N . ARG A 1 96 ? -16.793 -1.498 14.674 1.00 59.06 96 ARG A N 1
ATOM 777 C CA . ARG A 1 96 ? -16.781 -0.033 14.489 1.00 59.06 96 ARG A CA 1
ATOM 778 C C . ARG A 1 96 ? -16.521 0.736 15.787 1.00 59.06 96 ARG A C 1
ATOM 780 O O . ARG A 1 96 ? -15.730 1.679 15.773 1.00 59.06 96 ARG A O 1
ATOM 787 N N . MET A 1 97 ? -17.140 0.325 16.895 1.00 58.50 97 MET A N 1
ATOM 788 C CA . MET A 1 97 ? -16.982 0.985 18.193 1.00 58.50 97 MET A CA 1
ATOM 789 C C . MET A 1 97 ? -15.598 0.692 18.784 1.00 58.50 97 MET A C 1
ATOM 791 O O . MET A 1 97 ? -14.911 1.615 19.219 1.00 58.50 97 MET A O 1
ATOM 795 N N . TYR A 1 98 ? -15.126 -0.555 18.668 1.00 57.41 98 TYR A N 1
ATOM 796 C CA . TYR A 1 98 ? -13.758 -0.922 19.046 1.00 57.41 98 TYR A CA 1
ATOM 797 C C . TYR A 1 98 ? -12.709 -0.244 18.159 1.00 57.41 98 TYR A C 1
ATOM 799 O O . TYR A 1 98 ? -11.712 0.240 18.681 1.00 57.41 98 TYR A O 1
ATOM 807 N N . ARG A 1 99 ? -12.941 -0.078 16.846 1.00 60.16 99 ARG A N 1
ATOM 808 C CA . ARG A 1 99 ? -12.066 0.760 16.004 1.00 60.16 99 ARG A CA 1
ATOM 809 C C . ARG A 1 99 ? -12.030 2.211 16.472 1.00 60.16 99 ARG A C 1
ATOM 811 O O . ARG A 1 99 ? -10.966 2.811 16.412 1.00 60.16 99 ARG A O 1
ATOM 818 N N . GLY A 1 100 ? -13.157 2.782 16.896 1.00 60.25 100 GLY A N 1
ATOM 819 C CA . GLY A 1 100 ? -13.219 4.136 17.452 1.00 60.25 100 GLY A CA 1
ATOM 820 C C . GLY A 1 100 ? -12.428 4.267 18.754 1.00 60.25 100 GLY A C 1
ATOM 821 O O . GLY A 1 100 ? -11.598 5.159 18.868 1.00 60.25 100 GLY A O 1
ATOM 822 N N . LEU A 1 101 ? -12.612 3.330 19.685 1.00 58.53 101 LEU A N 1
ATOM 823 C CA . LEU A 1 101 ? -11.926 3.308 20.981 1.00 58.53 101 LEU A CA 1
ATOM 824 C C . LEU A 1 101 ? -10.425 3.029 20.849 1.00 58.53 101 LEU A C 1
ATOM 826 O O . LEU A 1 101 ? -9.620 3.791 21.376 1.00 58.53 101 LEU A O 1
ATOM 830 N N . VAL A 1 102 ? -10.037 2.022 20.057 1.00 59.69 102 VAL A N 1
ATOM 831 C CA . VAL A 1 102 ? -8.632 1.782 19.690 1.00 59.69 102 VAL A CA 1
ATOM 832 C C . VAL A 1 102 ? -8.067 3.025 19.025 1.00 59.69 102 VAL A C 1
ATOM 834 O O . VAL A 1 102 ? -6.930 3.371 19.294 1.00 59.69 102 VAL A O 1
ATOM 837 N N . ARG A 1 103 ? -8.853 3.754 18.216 1.00 58.41 103 ARG A N 1
ATOM 838 C CA . ARG A 1 103 ? -8.382 4.994 17.599 1.00 58.41 103 ARG A CA 1
ATOM 839 C C . ARG A 1 103 ? -8.215 6.165 18.572 1.00 58.41 103 ARG A C 1
ATOM 841 O O . ARG A 1 103 ? -7.452 7.076 18.258 1.00 58.41 103 ARG A O 1
ATOM 848 N N . MET A 1 104 ?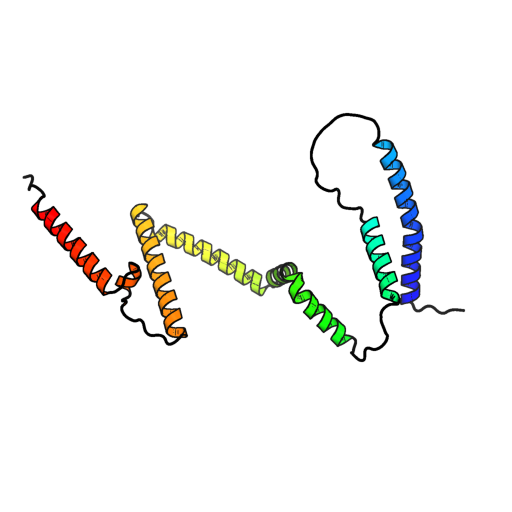 -8.917 6.168 19.693 1.00 58.09 104 MET A N 1
ATOM 849 C CA . MET A 1 104 ? -8.847 7.221 20.708 1.00 58.09 104 MET A CA 1
ATOM 850 C C . MET A 1 104 ? -7.809 6.918 21.795 1.00 58.09 104 MET A C 1
ATOM 852 O O . MET A 1 104 ? -7.580 7.762 22.654 1.00 58.09 104 MET A O 1
ATOM 856 N N . SER A 1 105 ? -7.162 5.747 21.751 1.00 70.44 105 SER A N 1
ATOM 857 C CA . SER A 1 105 ? -6.045 5.436 22.643 1.00 70.44 105 SER A CA 1
ATOM 858 C C . SER A 1 105 ? -4.867 6.393 22.374 1.00 70.44 105 SER A C 1
ATOM 860 O O . SER A 1 105 ? -4.507 6.551 21.196 1.00 70.44 105 SER A O 1
ATOM 862 N N . PRO A 1 106 ? -4.260 7.005 23.413 1.00 66.56 106 PRO A N 1
ATOM 863 C CA . PRO A 1 106 ? -3.131 7.933 23.288 1.00 66.56 106 PRO A CA 1
ATOM 864 C C . PRO A 1 106 ? -1.993 7.381 22.421 1.00 66.56 106 PRO A C 1
ATOM 866 O O . PRO A 1 106 ? -1.557 8.047 21.481 1.00 66.56 106 PRO A O 1
ATOM 869 N N . ASP A 1 107 ? -1.631 6.112 22.624 1.00 71.56 107 ASP A N 1
ATOM 870 C CA . ASP A 1 107 ? -0.577 5.421 21.870 1.00 71.56 107 ASP A CA 1
ATOM 871 C C . ASP A 1 107 ? -0.881 5.392 20.365 1.00 71.56 107 ASP A C 1
ATOM 873 O O . ASP A 1 107 ? -0.025 5.607 19.506 1.00 71.56 107 ASP A O 1
ATOM 877 N N . THR A 1 108 ? -2.150 5.195 20.001 1.00 70.00 108 THR A N 1
ATOM 878 C CA . THR A 1 108 ? -2.558 5.188 18.590 1.00 70.00 108 THR A CA 1
ATOM 879 C C . THR A 1 108 ? -2.666 6.586 17.992 1.00 70.00 108 THR A C 1
ATOM 881 O O . THR A 1 108 ? -2.615 6.729 16.765 1.00 70.00 108 THR A O 1
ATOM 884 N N . GLN A 1 109 ? -2.845 7.615 18.822 1.00 76.25 109 GLN A N 1
ATOM 885 C CA . GLN A 1 109 ? -2.846 9.004 18.384 1.00 76.25 109 GLN A CA 1
ATOM 886 C C . GLN A 1 109 ? -1.426 9.457 18.045 1.00 76.25 109 GLN A C 1
ATOM 888 O O . GLN A 1 109 ? -1.234 10.076 16.996 1.00 76.25 109 GLN A O 1
ATOM 893 N N . GLU A 1 110 ? -0.437 9.097 18.863 1.00 82.62 110 GLU A N 1
ATOM 894 C CA . GLU A 1 110 ? 0.977 9.339 18.569 1.00 82.62 110 GLU A CA 1
ATOM 895 C C . GLU A 1 110 ? 1.419 8.603 17.307 1.00 82.62 110 GLU A C 1
ATOM 897 O O . GLU A 1 110 ? 1.913 9.240 16.379 1.00 82.62 110 GLU A O 1
ATOM 902 N N . LEU A 1 111 ? 1.099 7.311 17.174 1.00 81.25 111 LEU A N 1
ATOM 903 C CA . LEU A 1 111 ? 1.391 6.547 15.953 1.00 81.25 111 LEU A CA 1
ATOM 904 C C . LEU A 1 111 ? 0.787 7.184 14.692 1.00 81.25 111 LEU A C 1
ATOM 906 O O . LEU A 1 111 ? 1.388 7.146 13.616 1.00 81.25 111 LEU A O 1
ATOM 910 N N . ARG A 1 112 ? -0.396 7.807 14.792 1.00 81.00 112 ARG A N 1
ATOM 911 C CA . ARG A 1 112 ? -0.979 8.562 13.669 1.00 81.00 112 ARG A CA 1
ATOM 912 C C . ARG A 1 112 ? -0.241 9.850 13.374 1.00 81.00 112 ARG A C 1
ATOM 914 O O . ARG A 1 112 ? -0.130 10.191 12.198 1.00 81.00 112 ARG A O 1
ATOM 921 N N . ARG A 1 113 ? 0.190 10.580 14.405 1.00 84.88 113 ARG A N 1
ATOM 922 C CA . ARG A 1 113 ? 1.005 11.785 14.229 1.00 84.88 113 ARG A CA 1
ATOM 923 C C . ARG A 1 113 ? 2.291 11.402 13.511 1.00 84.88 113 ARG A C 1
ATOM 925 O O . ARG A 1 113 ? 2.477 11.875 12.400 1.00 84.88 113 ARG A O 1
ATOM 932 N N . THR A 1 114 ? 3.040 10.434 14.031 1.00 87.12 114 THR A N 1
ATOM 933 C CA . THR A 1 114 ? 4.272 9.918 13.417 1.00 87.12 114 THR A CA 1
ATOM 934 C C . THR A 1 114 ? 4.050 9.460 11.979 1.00 87.12 114 THR A C 1
ATOM 936 O O . THR A 1 114 ? 4.759 9.888 11.077 1.00 87.12 114 THR A O 1
ATOM 939 N N . ARG A 1 115 ? 3.002 8.668 11.705 1.00 86.62 115 ARG A N 1
ATOM 940 C CA . ARG A 1 115 ? 2.687 8.247 10.330 1.00 86.62 115 ARG A CA 1
ATOM 941 C C . ARG A 1 115 ? 2.457 9.433 9.388 1.00 86.62 115 ARG A C 1
ATOM 943 O O . ARG A 1 115 ? 2.860 9.365 8.230 1.00 86.62 115 ARG A O 1
ATOM 950 N N . ARG A 1 116 ? 1.774 10.487 9.847 1.00 89.44 116 ARG A N 1
ATOM 951 C CA . ARG A 1 116 ? 1.529 11.692 9.039 1.00 89.44 116 ARG A CA 1
ATOM 952 C C . ARG A 1 116 ? 2.822 12.454 8.780 1.00 89.44 116 ARG A C 1
ATOM 954 O O . ARG A 1 116 ? 3.031 12.845 7.636 1.00 89.44 116 ARG A O 1
ATOM 961 N N . THR A 1 117 ? 3.667 12.619 9.795 1.00 93.62 117 THR A N 1
ATOM 962 C CA . THR A 1 117 ? 4.968 13.284 9.660 1.00 93.62 117 THR A CA 1
ATOM 963 C C . THR A 1 117 ? 5.844 12.534 8.665 1.00 93.62 117 THR A C 1
ATOM 965 O O . THR A 1 117 ? 6.224 13.104 7.649 1.00 93.62 117 THR A O 1
ATOM 968 N N . ASN A 1 118 ? 6.005 11.220 8.844 1.00 93.75 118 ASN A N 1
ATOM 969 C CA . ASN A 1 118 ? 6.787 10.376 7.938 1.00 93.75 118 ASN A CA 1
ATOM 970 C C . ASN A 1 118 ? 6.242 10.420 6.502 1.00 93.75 118 ASN A C 1
ATOM 972 O O . ASN A 1 118 ? 6.996 10.375 5.536 1.00 93.75 118 ASN A O 1
ATOM 976 N N . GLN A 1 119 ? 4.918 10.515 6.329 1.00 90.88 119 GLN A N 1
ATOM 977 C CA . GLN A 1 119 ? 4.316 10.646 5.002 1.00 90.88 119 GLN A CA 1
ATOM 978 C C . GLN A 1 119 ? 4.613 12.006 4.355 1.00 90.88 119 GLN A C 1
ATOM 980 O O . GLN A 1 119 ? 4.727 12.082 3.131 1.00 90.88 119 GLN A O 1
ATOM 985 N N . GLN A 1 120 ? 4.680 13.081 5.140 1.00 93.38 120 GLN A N 1
ATOM 986 C CA . GLN A 1 120 ? 5.049 14.407 4.645 1.00 93.38 120 GLN A CA 1
ATOM 987 C C . GLN A 1 120 ? 6.534 14.465 4.292 1.00 93.38 120 GLN A C 1
ATOM 989 O O . GLN A 1 120 ? 6.858 14.891 3.187 1.00 93.38 120 GLN A O 1
ATOM 994 N N . GLU A 1 121 ? 7.400 13.965 5.172 1.00 95.12 121 GLU A N 1
ATOM 995 C CA . GLU A 1 121 ? 8.844 13.855 4.940 1.00 95.12 121 GLU A CA 1
ATOM 996 C C . GLU A 1 121 ? 9.131 13.047 3.676 1.00 95.12 121 GL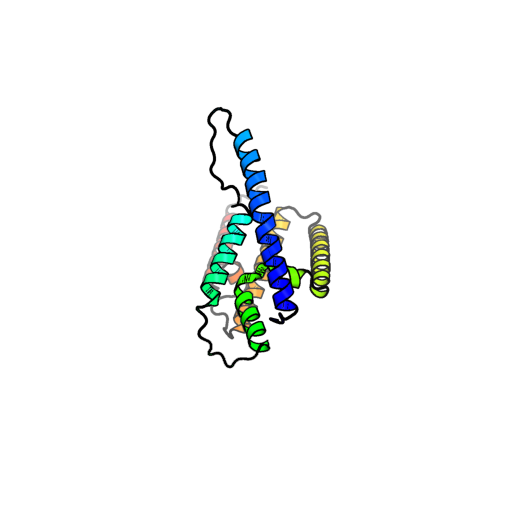U A C 1
ATOM 998 O O . GLU A 1 121 ? 9.740 13.565 2.746 1.00 95.12 121 GLU A O 1
ATOM 1003 N N . TYR A 1 122 ? 8.541 11.855 3.544 1.00 91.88 122 TYR A N 1
ATOM 1004 C CA . TYR A 1 122 ? 8.698 11.034 2.343 1.00 91.88 122 TYR A CA 1
ATOM 1005 C C . TYR A 1 122 ? 8.305 11.769 1.051 1.00 91.88 122 TYR A C 1
ATOM 1007 O O . TYR A 1 122 ? 8.946 11.610 0.014 1.00 91.88 122 TYR A O 1
ATOM 1015 N N . LYS A 1 123 ? 7.241 12.584 1.081 1.00 91.69 123 LYS A N 1
ATOM 1016 C CA . LYS A 1 123 ? 6.823 13.369 -0.091 1.00 91.69 123 LYS A CA 1
ATOM 1017 C C . LYS A 1 123 ? 7.829 14.463 -0.434 1.00 91.69 123 LYS A C 1
ATOM 1019 O O . LYS A 1 123 ? 8.061 14.694 -1.619 1.00 91.69 123 LYS A O 1
ATOM 1024 N N . LEU A 1 124 ? 8.381 15.134 0.574 1.00 95.38 124 LEU A N 1
ATOM 1025 C CA . LEU A 1 124 ? 9.400 16.165 0.390 1.00 95.38 124 LEU A CA 1
ATOM 1026 C C . LEU A 1 124 ? 10.693 15.559 -0.154 1.00 95.38 124 LEU A C 1
ATOM 1028 O O . LEU A 1 124 ? 11.224 16.058 -1.145 1.00 95.38 124 LEU A O 1
ATOM 1032 N N . ASP A 1 125 ? 11.139 14.442 0.413 1.00 93.62 125 ASP A N 1
ATOM 1033 C CA . ASP A 1 125 ? 12.333 13.727 -0.037 1.00 93.62 125 ASP A CA 1
ATOM 1034 C C . ASP A 1 125 ? 12.168 13.230 -1.470 1.00 93.62 125 ASP A C 1
ATOM 1036 O O . ASP A 1 125 ? 13.047 13.423 -2.308 1.00 93.62 125 ASP A O 1
ATOM 1040 N N . LEU A 1 126 ? 11.003 12.660 -1.796 1.00 89.19 126 LEU A N 1
ATOM 1041 C CA . LEU A 1 126 ? 10.700 12.215 -3.151 1.00 89.19 126 LEU A CA 1
ATOM 1042 C C . LEU A 1 126 ? 10.683 13.386 -4.142 1.00 89.19 126 LEU A C 1
ATOM 1044 O O . LEU A 1 126 ? 11.207 13.253 -5.247 1.00 89.19 126 LEU A O 1
ATOM 1048 N N . ALA A 1 127 ? 10.091 14.526 -3.773 1.00 91.12 127 ALA A N 1
ATOM 1049 C CA . ALA A 1 127 ? 10.075 15.720 -4.618 1.00 91.12 127 ALA A CA 1
ATOM 1050 C C . ALA A 1 127 ? 11.489 16.272 -4.841 1.00 91.12 127 ALA A C 1
ATOM 1052 O O . ALA A 1 127 ? 11.836 16.618 -5.967 1.00 91.12 127 ALA A O 1
ATOM 1053 N N . THR A 1 128 ? 12.316 16.276 -3.795 1.00 94.00 128 THR A N 1
ATOM 1054 C CA . THR A 1 128 ? 13.713 16.721 -3.851 1.00 94.00 128 THR A CA 1
ATOM 1055 C C . THR A 1 128 ? 14.552 15.786 -4.722 1.00 94.00 128 THR A C 1
ATOM 1057 O O . THR A 1 128 ? 15.235 16.234 -5.638 1.00 94.00 128 THR A O 1
ATOM 1060 N N . ALA A 1 129 ? 14.446 14.471 -4.516 1.00 90.44 129 ALA A N 1
ATOM 1061 C CA . ALA A 1 129 ? 15.192 13.466 -5.273 1.00 90.44 129 ALA A CA 1
ATOM 1062 C C . ALA A 1 129 ? 14.787 13.393 -6.755 1.00 90.44 129 ALA A C 1
ATOM 1064 O O . ALA A 1 129 ? 15.587 12.990 -7.595 1.00 90.44 129 ALA A O 1
ATOM 1065 N N . THR A 1 130 ? 13.546 13.767 -7.083 1.00 92.62 130 THR A N 1
ATOM 1066 C CA . THR A 1 130 ? 13.036 13.765 -8.466 1.00 92.62 130 THR A CA 1
ATOM 1067 C C . THR A 1 130 ? 13.045 15.143 -9.126 1.00 92.62 130 THR A C 1
ATOM 1069 O O . THR A 1 130 ? 12.611 15.281 -10.274 1.00 92.62 130 THR A O 1
ATOM 1072 N N . GLN A 1 131 ? 13.575 16.162 -8.446 1.00 93.31 131 GLN A N 1
ATOM 1073 C CA . GLN A 1 131 ? 13.693 17.507 -8.990 1.00 93.31 131 GLN A CA 1
ATOM 1074 C C . GLN A 1 131 ? 14.583 17.500 -10.242 1.00 93.31 131 GLN A C 1
ATOM 1076 O O . GLN A 1 131 ? 15.690 16.970 -10.245 1.00 93.31 131 GLN A O 1
ATOM 1081 N N . GLY A 1 132 ? 14.085 18.082 -11.335 1.00 92.69 132 GLY A N 1
ATOM 1082 C CA . GLY A 1 132 ? 14.802 18.135 -12.616 1.00 92.69 132 GLY A CA 1
ATOM 1083 C C . GLY A 1 132 ? 14.717 16.860 -13.465 1.00 92.69 132 GLY A C 1
ATOM 1084 O O . GLY A 1 132 ? 15.184 16.861 -14.603 1.00 92.69 132 GLY A O 1
ATOM 1085 N N . MET A 1 133 ? 14.087 15.786 -12.978 1.00 93.94 133 MET A N 1
ATOM 1086 C CA . MET A 1 133 ? 13.827 14.594 -13.789 1.00 93.94 133 MET A CA 1
ATOM 1087 C C . MET A 1 133 ? 12.629 14.808 -14.725 1.00 93.94 133 MET A C 1
ATOM 1089 O O . MET A 1 133 ? 11.614 15.392 -14.347 1.00 93.94 133 MET A O 1
ATOM 1093 N N . SER A 1 134 ? 12.702 14.265 -15.945 1.00 94.25 134 SER A N 1
ATOM 1094 C CA . SER A 1 134 ? 11.535 14.206 -16.831 1.00 94.25 134 SER A CA 1
ATOM 1095 C C . SER A 1 134 ? 10.473 13.253 -16.273 1.00 94.25 134 SER A C 1
ATOM 1097 O O . SER A 1 134 ? 10.792 12.290 -15.572 1.00 94.25 134 SER A O 1
ATOM 1099 N N . GLN A 1 135 ? 9.203 13.458 -16.632 1.00 91.75 135 GLN A N 1
ATOM 1100 C CA . GLN A 1 135 ? 8.116 12.568 -16.197 1.00 91.75 135 GLN A CA 1
ATOM 1101 C C . GLN A 1 135 ? 8.370 11.100 -16.573 1.00 91.75 135 GLN A C 1
ATOM 1103 O O . GLN A 1 135 ? 8.086 10.203 -15.781 1.00 91.75 135 GLN A O 1
ATOM 1108 N N . TYR A 1 136 ? 8.968 10.852 -17.742 1.00 93.94 136 TYR A N 1
ATOM 1109 C CA . TYR A 1 136 ? 9.372 9.510 -18.159 1.00 93.94 136 TYR A CA 1
ATOM 1110 C C . TYR A 1 136 ? 10.424 8.908 -17.217 1.00 93.94 136 TYR A C 1
ATOM 1112 O O . TYR A 1 136 ? 10.296 7.758 -16.794 1.00 93.94 136 TYR A O 1
ATOM 1120 N N . ALA A 1 137 ? 11.440 9.687 -16.839 1.00 91.94 137 ALA A N 1
ATOM 1121 C CA . ALA A 1 137 ? 12.472 9.236 -15.913 1.00 91.94 137 ALA A CA 1
ATOM 1122 C C . ALA A 1 137 ? 11.895 8.945 -14.515 1.00 91.94 137 ALA A C 1
ATOM 1124 O O . ALA A 1 137 ? 12.223 7.915 -13.927 1.00 91.94 137 ALA A O 1
ATOM 1125 N N . VAL A 1 138 ? 10.978 9.789 -14.024 1.00 92.31 138 VAL A N 1
ATOM 1126 C CA . VAL A 1 138 ? 10.258 9.566 -12.756 1.00 92.31 138 VAL A CA 1
ATOM 1127 C C . VAL A 1 138 ? 9.387 8.311 -12.824 1.00 92.31 138 VAL A C 1
ATOM 1129 O O . VAL A 1 138 ? 9.397 7.504 -11.896 1.00 92.31 138 VAL A O 1
ATOM 1132 N N . SER A 1 139 ? 8.658 8.103 -13.925 1.00 92.69 139 SER A N 1
ATOM 1133 C CA . SER A 1 139 ? 7.852 6.894 -14.122 1.00 92.69 139 SER A CA 1
ATOM 1134 C C . SER A 1 139 ? 8.725 5.642 -14.109 1.00 92.69 139 SER A C 1
ATOM 1136 O O . SER A 1 139 ? 8.400 4.677 -13.425 1.00 92.69 139 SER A O 1
ATOM 1138 N N . ARG A 1 140 ? 9.869 5.669 -14.804 1.00 92.12 140 ARG A N 1
ATOM 1139 C CA . ARG A 1 140 ? 10.806 4.540 -14.840 1.00 92.12 140 ARG A CA 1
ATOM 1140 C C . ARG A 1 140 ? 11.396 4.237 -13.462 1.00 92.12 140 ARG A C 1
ATOM 1142 O O . ARG A 1 140 ? 11.521 3.067 -13.107 1.00 92.12 140 ARG A O 1
ATOM 1149 N N . LEU A 1 141 ? 11.730 5.271 -12.687 1.00 91.69 141 LEU A N 1
ATOM 1150 C CA . LEU A 1 141 ? 12.205 5.129 -11.310 1.00 91.69 141 LEU A CA 1
ATOM 1151 C C . LEU A 1 141 ? 11.147 4.453 -10.427 1.00 91.69 141 LEU A C 1
ATOM 1153 O O . LEU A 1 141 ? 11.458 3.485 -9.740 1.00 91.69 141 LEU A O 1
ATOM 1157 N N . ARG A 1 142 ? 9.889 4.909 -10.499 1.00 91.19 142 ARG A N 1
ATOM 1158 C CA . ARG A 1 142 ? 8.767 4.318 -9.748 1.00 91.19 142 ARG A CA 1
ATOM 1159 C C . ARG A 1 142 ? 8.524 2.862 -10.124 1.00 91.19 142 ARG A C 1
ATOM 1161 O O . ARG A 1 142 ? 8.363 2.032 -9.237 1.00 91.19 142 ARG A O 1
ATOM 1168 N N . SER A 1 143 ? 8.530 2.547 -11.419 1.00 90.19 143 SER A N 1
ATOM 1169 C CA . SER A 1 143 ? 8.409 1.166 -11.887 1.00 90.19 143 SER A CA 1
ATOM 1170 C C . SER A 1 143 ? 9.550 0.300 -11.359 1.00 90.19 143 SER A C 1
ATOM 1172 O O . SER A 1 143 ? 9.295 -0.803 -10.890 1.00 90.19 143 SER A O 1
ATOM 1174 N N . SER A 1 144 ? 10.794 0.797 -11.372 1.00 91.00 144 SER A N 1
ATOM 1175 C CA . SER A 1 144 ? 11.923 0.054 -10.799 1.00 91.00 144 SER A CA 1
ATOM 1176 C C . SER A 1 144 ? 11.729 -0.213 -9.311 1.00 91.00 144 SER A C 1
ATOM 1178 O O . SER A 1 144 ? 11.768 -1.369 -8.914 1.00 91.00 144 SER A O 1
ATOM 1180 N N . ALA A 1 145 ? 11.424 0.821 -8.524 1.00 90.69 145 ALA A N 1
ATOM 1181 C CA . ALA A 1 145 ? 11.207 0.680 -7.087 1.00 90.69 145 ALA A CA 1
ATOM 1182 C C . ALA A 1 145 ? 10.061 -0.296 -6.760 1.00 90.69 145 ALA A C 1
ATOM 1184 O O . ALA A 1 145 ? 10.147 -1.067 -5.809 1.00 90.69 145 ALA A O 1
ATOM 1185 N N . ALA A 1 146 ? 8.996 -0.308 -7.570 1.00 91.19 146 ALA A N 1
ATOM 1186 C CA . ALA A 1 146 ? 7.911 -1.276 -7.429 1.00 91.19 146 ALA A CA 1
ATOM 1187 C C . ALA A 1 146 ? 8.368 -2.714 -7.728 1.00 91.19 146 ALA A C 1
ATOM 1189 O O . ALA A 1 146 ? 7.958 -3.651 -7.040 1.00 91.19 146 ALA A O 1
ATOM 1190 N N . HIS A 1 147 ? 9.222 -2.905 -8.739 1.00 90.44 147 HIS A N 1
ATOM 1191 C CA . HIS A 1 147 ? 9.800 -4.214 -9.017 1.00 90.44 147 HIS A CA 1
ATOM 1192 C C . HIS A 1 147 ? 10.701 -4.701 -7.884 1.00 90.44 147 HIS A C 1
ATOM 1194 O O . HIS A 1 147 ? 10.624 -5.888 -7.573 1.00 90.44 147 HIS A O 1
ATOM 1200 N N . ASP A 1 148 ? 11.490 -3.803 -7.294 1.00 91.69 148 ASP A N 1
ATOM 1201 C CA . ASP A 1 148 ? 12.409 -4.100 -6.195 1.00 91.69 148 ASP A CA 1
ATOM 1202 C C . ASP A 1 148 ? 11.625 -4.502 -4.932 1.00 91.69 148 ASP A C 1
ATOM 1204 O O . ASP A 1 148 ? 11.875 -5.560 -4.362 1.00 91.69 148 ASP A O 1
ATOM 1208 N N . LEU A 1 149 ? 10.574 -3.749 -4.574 1.00 92.00 149 LEU A N 1
ATOM 1209 C CA . LEU A 1 149 ? 9.689 -4.090 -3.450 1.00 92.00 149 LEU A CA 1
ATOM 1210 C C . LEU A 1 149 ? 9.023 -5.461 -3.625 1.00 92.00 149 LEU A C 1
ATOM 1212 O O . LEU A 1 149 ? 8.960 -6.261 -2.694 1.00 92.00 149 LEU A O 1
ATOM 1216 N N . ARG A 1 150 ? 8.504 -5.744 -4.823 1.00 91.69 150 ARG A N 1
ATOM 1217 C CA . ARG A 1 150 ? 7.886 -7.041 -5.129 1.00 91.69 150 ARG A CA 1
ATOM 1218 C C . ARG A 1 150 ? 8.890 -8.185 -4.979 1.00 91.69 150 ARG A C 1
ATOM 1220 O O . ARG A 1 150 ? 8.510 -9.245 -4.497 1.00 91.69 150 ARG A O 1
ATOM 1227 N N . GLU A 1 151 ? 10.142 -7.974 -5.376 1.00 90.50 151 GLU A N 1
ATOM 1228 C CA . GLU A 1 151 ? 11.211 -8.961 -5.221 1.00 90.50 151 GLU A CA 1
ATOM 1229 C C . GLU A 1 151 ? 11.558 -9.185 -3.741 1.00 90.50 151 GLU A C 1
ATOM 1231 O O . GLU A 1 151 ? 11.649 -10.331 -3.311 1.00 90.50 151 GLU A O 1
ATOM 1236 N N . GLU A 1 152 ? 11.648 -8.127 -2.928 1.00 92.31 152 GLU A N 1
ATOM 1237 C CA . GLU A 1 152 ? 11.836 -8.262 -1.475 1.00 92.31 152 GLU A CA 1
ATOM 1238 C C . GLU A 1 152 ? 10.696 -9.048 -0.816 1.00 92.31 152 GLU A C 1
ATOM 1240 O O . GLU A 1 152 ? 10.940 -9.948 -0.009 1.00 92.31 152 GLU A O 1
ATOM 1245 N N . MET A 1 153 ? 9.446 -8.751 -1.186 1.00 92.31 153 MET A N 1
ATOM 1246 C CA . MET A 1 153 ? 8.277 -9.481 -0.692 1.00 92.31 153 MET A CA 1
ATOM 1247 C C . MET A 1 153 ? 8.312 -10.952 -1.110 1.00 92.31 153 MET A C 1
ATOM 1249 O O . MET A 1 153 ? 8.031 -11.830 -0.294 1.00 92.31 153 MET A O 1
ATOM 1253 N N . PHE A 1 154 ? 8.672 -11.228 -2.363 1.00 86.44 154 PHE A N 1
ATOM 1254 C CA . PHE A 1 154 ? 8.795 -12.586 -2.880 1.00 86.44 154 PHE A CA 1
ATOM 1255 C C . PHE A 1 154 ? 9.861 -13.371 -2.106 1.00 86.44 154 PHE A C 1
ATOM 1257 O O . PHE A 1 154 ? 9.575 -14.438 -1.568 1.00 86.44 154 PHE A O 1
ATOM 1264 N N . GLN A 1 155 ? 11.051 -12.797 -1.929 1.00 87.25 155 GLN A N 1
ATOM 1265 C CA . GLN A 1 155 ? 12.123 -13.417 -1.151 1.00 87.25 155 GLN A CA 1
ATOM 1266 C C . GLN A 1 155 ? 11.725 -13.647 0.312 1.00 87.25 155 GLN A C 1
ATOM 1268 O O . GLN A 1 155 ? 12.029 -14.698 0.872 1.00 87.25 155 GLN A O 1
ATOM 1273 N N . ALA A 1 156 ? 11.037 -12.696 0.950 1.00 89.25 156 ALA A N 1
ATOM 1274 C CA . ALA A 1 156 ? 10.570 -12.848 2.328 1.00 89.25 156 ALA A CA 1
ATOM 1275 C C . ALA A 1 156 ? 9.567 -14.008 2.476 1.00 89.25 156 ALA A C 1
ATOM 1277 O O . ALA A 1 156 ? 9.633 -14.771 3.444 1.00 89.25 156 ALA A O 1
ATOM 1278 N N . LEU A 1 157 ? 8.676 -14.190 1.497 1.00 88.88 157 LEU A N 1
ATOM 1279 C CA . LEU A 1 157 ? 7.731 -15.308 1.470 1.00 88.88 157 LEU A CA 1
ATOM 1280 C C . LEU A 1 157 ? 8.451 -16.652 1.319 1.00 88.88 157 LEU A C 1
ATOM 1282 O O . LEU A 1 157 ? 8.186 -17.574 2.090 1.00 88.88 157 LEU A O 1
ATOM 1286 N N . PHE A 1 158 ? 9.409 -16.757 0.400 1.00 84.88 158 PHE A N 1
ATOM 1287 C CA . PHE A 1 158 ? 10.172 -17.993 0.196 1.00 84.88 158 PHE A CA 1
ATOM 1288 C C . PHE A 1 158 ? 11.049 -18.333 1.407 1.00 84.88 158 PHE A C 1
ATOM 1290 O O . PHE A 1 158 ? 11.026 -19.461 1.898 1.00 84.88 158 PHE A O 1
ATOM 1297 N N . ARG A 1 159 ? 11.721 -17.332 1.994 1.00 85.56 159 ARG A N 1
ATOM 1298 C CA . ARG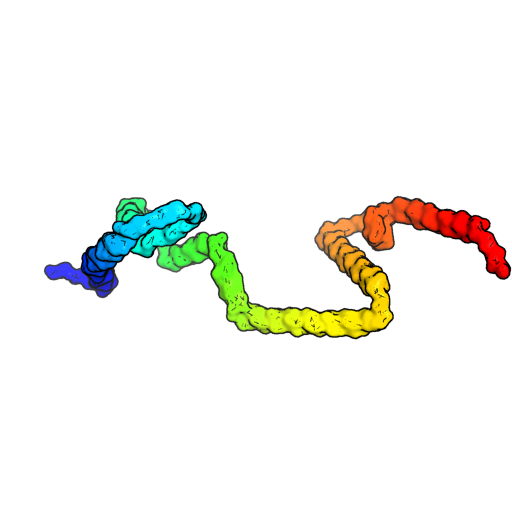 A 1 159 ? 12.491 -17.504 3.238 1.00 85.56 159 ARG A CA 1
ATOM 1299 C C . ARG A 1 159 ? 11.628 -17.976 4.406 1.00 85.56 159 ARG A C 1
ATOM 1301 O O . ARG A 1 159 ? 12.092 -18.784 5.200 1.00 85.56 159 ARG A O 1
ATOM 1308 N N . SER A 1 160 ? 10.393 -17.485 4.527 1.00 89.75 160 SER A N 1
ATOM 1309 C CA . SER A 1 160 ? 9.500 -17.879 5.629 1.00 89.75 160 SER A CA 1
ATOM 1310 C C . SER A 1 160 ? 8.880 -19.267 5.447 1.00 89.75 160 SER A C 1
ATOM 1312 O O . SER A 1 160 ? 8.577 -19.930 6.435 1.00 89.75 160 SER A O 1
ATOM 1314 N N . THR A 1 161 ? 8.726 -19.727 4.205 1.00 86.06 161 THR A N 1
ATOM 1315 C CA . THR A 1 161 ? 8.175 -21.052 3.871 1.00 86.06 161 THR A CA 1
ATOM 1316 C C . THR A 1 161 ? 9.242 -22.140 3.741 1.00 86.06 161 THR A C 1
ATOM 1318 O O . THR A 1 161 ? 8.904 -23.320 3.692 1.00 86.06 161 THR A O 1
ATOM 1321 N N . GLY A 1 162 ? 10.527 -21.766 3.728 1.00 82.06 162 GLY A N 1
ATOM 1322 C CA . GLY A 1 162 ? 11.644 -22.698 3.553 1.00 82.06 162 GLY A CA 1
ATOM 1323 C C . GLY A 1 162 ? 11.757 -23.249 2.129 1.00 82.06 162 GLY A C 1
ATOM 1324 O O . GLY A 1 162 ? 12.452 -24.239 1.909 1.00 82.06 162 GLY A O 1
ATOM 1325 N N . CYS A 1 163 ? 11.069 -22.631 1.168 1.00 78.38 163 CYS A N 1
ATOM 1326 C CA . CYS A 1 163 ? 11.135 -23.004 -0.236 1.00 78.38 163 CYS A CA 1
ATOM 1327 C C . CYS A 1 163 ? 12.345 -22.342 -0.905 1.00 78.38 163 CYS A C 1
ATOM 1329 O O . CYS A 1 163 ? 12.616 -21.159 -0.691 1.00 78.38 163 CYS A O 1
ATOM 1331 N N . ASN A 1 164 ? 13.040 -23.096 -1.756 1.00 78.06 164 ASN A N 1
ATOM 1332 C CA . ASN A 1 164 ? 14.082 -22.552 -2.620 1.00 78.06 164 ASN A CA 1
ATOM 1333 C C . ASN A 1 164 ? 13.464 -22.021 -3.918 1.00 78.06 164 ASN A C 1
ATOM 1335 O O . ASN A 1 164 ? 12.419 -22.490 -4.368 1.00 78.06 164 ASN A O 1
ATOM 1339 N N . GLU A 1 165 ? 14.113 -21.030 -4.516 1.00 76.12 165 GLU A N 1
ATOM 1340 C CA . GLU A 1 165 ? 13.720 -20.505 -5.820 1.00 76.12 165 GLU A CA 1
ATOM 1341 C C . GLU A 1 165 ? 14.242 -21.442 -6.917 1.00 76.12 165 GLU A C 1
ATOM 1343 O O . GLU A 1 165 ? 15.452 -21.596 -7.079 1.00 76.12 165 GLU A O 1
ATOM 1348 N N . GLU A 1 166 ? 13.338 -22.061 -7.672 1.00 79.44 166 GLU A N 1
ATOM 1349 C CA . GLU A 1 166 ? 13.680 -22.906 -8.820 1.00 79.44 166 GLU A CA 1
ATOM 1350 C C . GLU A 1 166 ? 13.497 -22.123 -10.129 1.00 79.44 166 GLU A C 1
ATOM 1352 O O . GLU A 1 166 ? 12.605 -21.278 -10.251 1.00 79.44 166 GLU A O 1
ATOM 1357 N N . ASP A 1 167 ? 14.389 -22.365 -11.094 1.00 79.00 167 ASP A N 1
ATOM 1358 C CA . ASP A 1 167 ? 14.345 -21.886 -12.486 1.00 79.00 167 ASP A CA 1
ATOM 1359 C C . ASP A 1 167 ? 14.198 -20.374 -12.724 1.00 79.00 167 ASP A C 1
ATOM 1361 O O . ASP A 1 167 ? 14.060 -19.913 -13.866 1.00 79.00 167 ASP A O 1
ATOM 1365 N N . THR A 1 168 ? 14.313 -19.559 -11.679 1.00 83.38 168 THR A N 1
ATOM 1366 C CA . THR A 1 168 ? 14.172 -18.108 -11.756 1.00 83.38 168 THR A CA 1
ATOM 1367 C C . THR A 1 168 ? 15.322 -17.396 -11.052 1.00 83.38 168 THR A C 1
ATOM 1369 O O . THR A 1 168 ? 15.754 -17.758 -9.964 1.00 83.38 168 THR A O 1
ATOM 1372 N N . THR A 1 169 ? 15.818 -16.341 -11.688 1.00 86.38 169 THR A N 1
ATOM 1373 C CA . THR A 1 169 ? 16.710 -15.336 -11.092 1.00 86.38 169 THR A CA 1
ATOM 1374 C C . THR A 1 169 ? 15.939 -14.041 -10.841 1.00 86.38 169 THR A C 1
ATOM 1376 O O . THR A 1 169 ? 14.944 -13.779 -11.524 1.00 86.38 169 THR A O 1
ATOM 1379 N N . ALA A 1 170 ? 16.432 -13.175 -9.950 1.00 85.25 170 ALA A N 1
ATOM 1380 C CA . ALA A 1 170 ? 15.823 -11.864 -9.686 1.00 85.25 170 ALA A CA 1
ATOM 1381 C C . ALA A 1 170 ? 15.580 -11.044 -10.974 1.00 85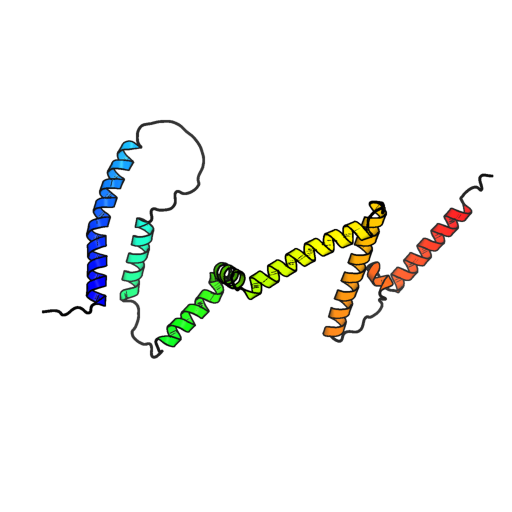.25 170 ALA A C 1
ATOM 1383 O O . ALA A 1 170 ? 14.525 -10.436 -11.150 1.00 85.25 170 ALA A O 1
ATOM 1384 N N . LEU A 1 171 ? 16.515 -11.086 -11.934 1.00 86.69 171 LEU A N 1
ATOM 1385 C CA . LEU A 1 171 ? 16.357 -10.418 -13.232 1.00 86.69 171 LEU A CA 1
ATOM 1386 C C . LEU A 1 171 ? 15.246 -11.040 -14.085 1.00 86.69 171 LEU A C 1
ATOM 1388 O O . LEU A 1 171 ? 14.446 -10.310 -14.665 1.00 86.69 171 LEU A O 1
ATOM 1392 N N . SER A 1 172 ? 15.154 -12.370 -14.137 1.00 88.88 172 SER A N 1
ATOM 1393 C CA . SER A 1 172 ? 14.073 -13.041 -14.869 1.00 88.88 172 SER A CA 1
ATOM 1394 C C . SER A 1 172 ? 12.698 -12.766 -14.243 1.00 88.88 172 SER A C 1
ATOM 1396 O O . SER A 1 172 ? 11.756 -12.431 -14.961 1.00 88.88 172 SER A O 1
ATOM 1398 N N . ARG A 1 173 ? 12.601 -12.750 -12.904 1.00 87.69 173 ARG A N 1
ATOM 1399 C CA . ARG A 1 173 ? 11.372 -12.418 -12.161 1.00 87.69 173 ARG A CA 1
ATOM 1400 C C . ARG A 1 173 ? 10.965 -10.963 -12.310 1.00 87.69 173 ARG A C 1
ATOM 1402 O O . ARG A 1 173 ? 9.775 -10.647 -12.310 1.00 87.69 173 ARG A O 1
ATOM 1409 N N . ARG A 1 174 ? 11.925 -10.054 -12.492 1.00 88.44 174 ARG A N 1
ATOM 1410 C CA . ARG A 1 174 ? 11.638 -8.657 -12.850 1.00 88.44 174 ARG A CA 1
ATOM 1411 C C . ARG A 1 174 ? 10.861 -8.543 -14.161 1.00 88.44 174 ARG A C 1
ATOM 1413 O O . ARG A 1 174 ? 10.089 -7.604 -14.313 1.00 88.44 174 ARG A O 1
ATOM 1420 N N . HIS A 1 175 ? 11.028 -9.514 -15.055 1.00 88.00 175 HIS A N 1
ATOM 1421 C CA . HIS A 1 175 ? 10.300 -9.633 -16.315 1.00 88.00 175 HIS A CA 1
ATOM 1422 C C . HIS A 1 175 ? 9.211 -10.712 -16.302 1.00 88.00 175 HIS A C 1
ATOM 1424 O O . HIS A 1 175 ? 8.673 -11.000 -17.366 1.00 88.00 175 HIS A O 1
ATOM 1430 N N . GLU A 1 176 ? 8.899 -11.291 -15.135 1.00 88.81 176 GLU A N 1
ATOM 1431 C CA . GLU A 1 176 ? 7.894 -12.353 -14.966 1.00 88.81 176 GLU A CA 1
ATOM 1432 C C . GLU A 1 176 ? 8.149 -13.564 -15.878 1.00 88.81 176 GLU A C 1
ATOM 1434 O O . GLU A 1 176 ? 7.241 -14.131 -16.479 1.00 88.81 176 GLU A O 1
ATOM 1439 N N . LYS A 1 177 ? 9.423 -13.943 -16.012 1.00 89.25 177 LYS A N 1
ATOM 1440 C CA . LYS A 1 177 ? 9.878 -15.012 -16.903 1.00 89.25 177 LYS A CA 1
ATOM 1441 C C . LYS A 1 177 ? 10.709 -16.045 -16.166 1.00 89.25 177 LYS A C 1
ATOM 1443 O O . LYS A 1 177 ? 11.361 -15.733 -15.172 1.00 89.25 177 LYS A O 1
ATOM 1448 N N . THR A 1 178 ? 10.741 -17.254 -16.722 1.00 89.94 178 THR A N 1
ATOM 1449 C CA . THR A 1 178 ? 11.764 -18.244 -16.379 1.00 89.94 178 THR A CA 1
ATOM 1450 C C . THR A 1 178 ? 13.139 -17.742 -16.823 1.00 89.94 178 THR A C 1
ATOM 1452 O O . THR A 1 178 ? 13.263 -16.872 -17.694 1.00 89.94 178 THR A O 1
ATOM 1455 N N . THR A 1 179 ? 14.202 -18.300 -16.249 1.00 90.38 179 THR A N 1
ATOM 1456 C CA . THR A 1 179 ? 15.574 -17.964 -16.654 1.00 90.38 179 THR A CA 1
ATOM 1457 C C . THR A 1 179 ? 15.801 -18.257 -18.142 1.00 90.38 179 THR A C 1
ATOM 1459 O O . THR A 1 179 ? 16.432 -17.461 -18.839 1.00 90.38 179 THR A O 1
ATOM 1462 N N . VAL A 1 180 ? 15.223 -19.348 -18.655 1.00 91.94 180 VAL A N 1
ATOM 1463 C CA . VAL A 1 180 ? 15.299 -19.730 -20.073 1.00 91.94 180 VAL A CA 1
ATOM 1464 C C . VAL A 1 180 ? 14.604 -18.695 -20.961 1.00 91.94 180 VAL A C 1
ATOM 1466 O O . VAL A 1 180 ? 15.223 -18.171 -21.889 1.00 91.94 180 VAL A O 1
ATOM 1469 N N . ASP A 1 181 ? 13.362 -18.324 -20.643 1.00 91.94 181 ASP A N 1
ATOM 1470 C CA . ASP A 1 181 ? 12.591 -17.360 -21.441 1.00 91.94 181 ASP A CA 1
ATOM 1471 C C . ASP A 1 181 ? 13.195 -15.954 -21.406 1.00 91.94 181 ASP A C 1
ATOM 1473 O O . ASP A 1 181 ? 13.149 -15.209 -22.392 1.00 91.94 181 ASP A O 1
ATOM 1477 N N . TYR A 1 182 ? 13.768 -15.566 -20.265 1.00 92.06 182 TYR A N 1
ATOM 1478 C CA . TYR A 1 182 ? 14.488 -14.306 -20.129 1.00 92.06 182 TYR A CA 1
ATOM 1479 C C . TYR A 1 182 ? 15.741 -14.281 -21.017 1.00 92.06 182 TYR A C 1
ATOM 1481 O O . TYR A 1 182 ? 15.968 -13.311 -21.749 1.00 92.06 182 TYR A O 1
ATOM 1489 N N . ASN A 1 183 ? 16.522 -15.361 -21.019 1.00 92.31 183 ASN A N 1
ATOM 1490 C CA . ASN A 1 183 ? 17.704 -15.484 -21.871 1.00 92.31 183 ASN A CA 1
ATOM 1491 C C . ASN A 1 183 ? 17.326 -15.468 -23.363 1.00 92.31 183 ASN A C 1
ATOM 1493 O O . ASN A 1 183 ? 17.927 -14.731 -24.143 1.00 92.31 183 ASN A O 1
ATOM 1497 N N . ALA A 1 184 ? 16.269 -16.178 -23.763 1.00 92.12 184 ALA A N 1
ATOM 1498 C CA . ALA A 1 184 ? 15.770 -16.147 -25.140 1.00 92.12 184 ALA A CA 1
ATOM 1499 C C . ALA A 1 184 ? 15.295 -14.740 -25.560 1.00 92.12 184 ALA A C 1
ATOM 1501 O O . ALA A 1 184 ? 15.592 -14.263 -26.661 1.00 92.12 184 ALA A O 1
ATOM 1502 N N . MET A 1 185 ? 14.594 -14.032 -24.667 1.00 92.25 185 MET A N 1
ATOM 1503 C CA . MET A 1 185 ? 14.148 -12.655 -24.902 1.00 92.25 185 MET A CA 1
ATOM 1504 C C . MET A 1 185 ? 15.328 -11.694 -25.082 1.00 92.25 185 MET A C 1
ATOM 1506 O O . MET A 1 185 ? 15.312 -10.867 -25.995 1.00 92.25 185 MET A O 1
ATOM 1510 N N . THR A 1 186 ? 16.341 -11.782 -24.219 1.00 88.94 186 THR A N 1
ATOM 1511 C CA . THR A 1 186 ? 17.517 -10.900 -24.270 1.00 88.94 186 THR A CA 1
ATOM 1512 C C . THR A 1 186 ? 18.362 -11.149 -25.517 1.00 88.94 186 THR A C 1
ATOM 1514 O O . THR A 1 186 ? 18.770 -10.185 -26.165 1.00 88.94 186 THR A O 1
ATOM 1517 N N . GLN A 1 187 ? 18.537 -12.410 -25.921 1.00 89.06 187 GLN A N 1
ATOM 1518 C CA . GLN A 1 187 ? 19.185 -12.779 -27.185 1.00 89.06 187 GLN A CA 1
ATOM 1519 C C . GLN A 1 187 ? 18.406 -12.269 -28.407 1.00 89.06 187 GLN A C 1
ATOM 1521 O O . GLN A 1 187 ? 18.983 -11.710 -29.336 1.00 89.06 187 GLN A O 1
ATOM 1526 N N . SER A 1 188 ? 17.076 -12.377 -28.391 1.00 88.25 188 SER A N 1
ATOM 1527 C CA . SER A 1 188 ? 16.234 -11.851 -29.475 1.00 88.25 188 SER A CA 1
ATOM 1528 C C . SER A 1 188 ? 16.307 -10.322 -29.572 1.00 88.25 188 SER A C 1
ATOM 1530 O O . SER A 1 188 ? 16.318 -9.750 -30.663 1.00 88.25 188 SER A O 1
ATOM 1532 N N . ALA A 1 189 ? 16.358 -9.631 -28.430 1.00 86.50 189 ALA A N 1
ATOM 1533 C CA . ALA A 1 189 ? 16.471 -8.178 -28.383 1.00 86.50 189 ALA A CA 1
ATOM 1534 C C . ALA A 1 189 ? 17.840 -7.683 -28.878 1.00 86.50 189 ALA A C 1
ATOM 1536 O O . ALA A 1 189 ? 17.900 -6.674 -29.585 1.00 86.50 189 ALA A O 1
ATOM 1537 N N . SER A 1 190 ? 18.929 -8.385 -28.543 1.00 84.56 190 SER A N 1
ATOM 1538 C CA . SER A 1 190 ? 20.269 -8.048 -29.031 1.00 84.56 190 SER A CA 1
ATOM 1539 C C . SER A 1 190 ? 20.399 -8.296 -30.535 1.00 84.56 190 SER A C 1
ATOM 1541 O O . SER A 1 190 ? 20.883 -7.410 -31.235 1.00 84.56 190 SER A O 1
ATOM 1543 N N . ALA A 1 191 ? 19.879 -9.414 -31.052 1.00 82.25 191 ALA A N 1
ATOM 1544 C CA . ALA A 1 191 ? 19.861 -9.714 -32.487 1.00 82.25 191 ALA A CA 1
ATOM 1545 C C . ALA A 1 191 ? 19.165 -8.608 -33.302 1.00 82.25 191 ALA A C 1
ATOM 1547 O O . ALA A 1 191 ? 19.760 -8.039 -34.215 1.00 82.25 191 ALA A O 1
ATOM 1548 N N . ARG A 1 192 ? 17.961 -8.188 -32.887 1.00 84.56 192 ARG A N 1
ATOM 1549 C CA . ARG A 1 192 ? 17.228 -7.080 -33.534 1.00 84.56 192 ARG A CA 1
ATOM 1550 C C . ARG A 1 192 ? 17.979 -5.748 -33.488 1.00 84.56 192 ARG A C 1
ATOM 1552 O O . ARG A 1 192 ? 17.794 -4.900 -34.360 1.00 84.56 192 ARG A O 1
ATOM 1559 N N . ARG A 1 193 ? 18.775 -5.512 -32.440 1.00 81.75 193 ARG A N 1
ATOM 1560 C CA . ARG A 1 193 ? 19.583 -4.291 -32.310 1.00 81.75 193 ARG A CA 1
ATOM 1561 C C . ARG A 1 193 ? 20.743 -4.296 -33.305 1.00 81.75 193 ARG A C 1
ATOM 1563 O O . ARG A 1 193 ? 20.996 -3.257 -33.909 1.00 81.75 193 ARG A O 1
ATOM 1570 N N . TRP A 1 194 ? 21.396 -5.442 -33.489 1.00 77.19 194 TRP A N 1
ATOM 1571 C CA . TRP A 1 194 ? 22.449 -5.622 -34.490 1.00 77.19 194 TRP A CA 1
ATOM 1572 C C . TRP A 1 194 ? 21.910 -5.502 -35.916 1.00 77.19 194 TRP A C 1
ATOM 1574 O O . TRP A 1 194 ? 22.484 -4.762 -36.706 1.00 77.19 194 TRP A O 1
ATOM 1584 N N . GLU A 1 195 ? 20.765 -6.118 -36.222 1.00 77.69 195 GLU A N 1
ATOM 1585 C CA . GLU A 1 195 ? 20.099 -5.965 -37.525 1.00 77.69 195 GLU A CA 1
ATOM 1586 C C . GLU A 1 195 ? 19.791 -4.497 -37.836 1.00 77.69 195 GLU A C 1
ATOM 1588 O O . GLU A 1 195 ? 20.148 -4.005 -38.903 1.00 77.69 195 GLU A O 1
ATOM 1593 N N . ARG A 1 196 ? 19.222 -3.753 -36.874 1.00 78.00 196 ARG A N 1
ATOM 1594 C CA . ARG A 1 196 ? 18.954 -2.318 -37.056 1.00 78.00 196 ARG A CA 1
ATOM 1595 C C . ARG A 1 196 ? 20.218 -1.500 -37.285 1.00 78.00 196 ARG A C 1
ATOM 1597 O O . ARG A 1 196 ? 20.185 -0.592 -38.109 1.00 78.00 196 ARG A O 1
ATOM 1604 N N . ALA A 1 197 ? 21.299 -1.798 -36.565 1.00 75.88 197 ALA A N 1
ATOM 1605 C CA . ALA A 1 197 ? 22.574 -1.102 -36.719 1.00 75.88 197 ALA A CA 1
ATOM 1606 C C . ALA A 1 197 ? 23.211 -1.349 -38.097 1.00 75.88 197 ALA A C 1
ATOM 1608 O O . ALA A 1 197 ? 23.834 -0.446 -38.639 1.00 75.88 197 ALA A O 1
ATOM 1609 N N . LEU A 1 198 ? 23.008 -2.535 -38.679 1.00 75.12 198 LEU A N 1
ATOM 1610 C CA . LEU A 1 198 ? 23.479 -2.878 -40.025 1.00 75.12 198 LEU A CA 1
ATOM 1611 C C . LEU A 1 198 ? 22.622 -2.252 -41.140 1.00 75.12 198 LEU A C 1
ATOM 1613 O O . LEU A 1 198 ? 23.126 -2.007 -42.230 1.00 75.12 198 LEU A O 1
ATOM 1617 N N . THR A 1 199 ? 21.341 -1.975 -40.877 1.00 73.31 199 THR A N 1
ATOM 1618 C CA . THR A 1 199 ? 20.410 -1.355 -41.845 1.00 73.31 199 THR A CA 1
ATOM 1619 C C . THR A 1 199 ? 20.315 0.173 -41.769 1.00 73.31 199 THR A C 1
ATOM 1621 O O . THR A 1 199 ? 19.620 0.772 -42.586 1.00 73.31 199 THR A O 1
ATOM 1624 N N . GLN A 1 200 ? 20.961 0.824 -40.796 1.00 62.19 200 GLN A N 1
ATOM 1625 C CA . GLN A 1 200 ? 21.003 2.289 -40.726 1.00 62.19 200 GLN A CA 1
ATOM 1626 C C . GLN A 1 200 ? 22.017 2.808 -41.761 1.00 62.19 200 GLN A C 1
ATOM 1628 O O . GLN A 1 200 ? 23.201 2.490 -41.636 1.00 62.19 200 GLN A O 1
ATOM 1633 N N . PRO A 1 201 ? 21.605 3.582 -42.783 1.00 57.84 201 PRO A N 1
ATOM 1634 C CA . PRO A 1 201 ? 22.559 4.202 -43.691 1.00 57.84 201 PRO A CA 1
ATOM 1635 C C . PRO A 1 201 ? 23.421 5.193 -42.903 1.00 57.84 201 PRO A C 1
ATOM 1637 O O . PRO A 1 201 ? 22.904 6.039 -42.173 1.00 57.84 201 PRO A O 1
ATOM 1640 N N . PHE A 1 202 ? 24.741 5.083 -43.046 1.00 58.00 202 PHE A N 1
ATOM 1641 C CA . PHE A 1 202 ? 25.671 6.101 -42.574 1.00 58.00 202 PHE A CA 1
ATOM 1642 C C . PHE A 1 202 ? 25.419 7.384 -43.376 1.00 58.00 202 PHE A C 1
ATOM 1644 O O . PHE A 1 202 ? 25.910 7.523 -44.494 1.00 58.00 202 PHE A O 1
ATOM 1651 N N . SER A 1 203 ? 24.623 8.304 -42.833 1.00 54.59 203 SER A N 1
ATOM 1652 C CA . SER A 1 203 ? 24.572 9.673 -43.344 1.00 54.59 203 SER A CA 1
ATOM 1653 C C . SER A 1 203 ? 25.848 10.387 -42.902 1.00 54.59 203 SER A C 1
ATOM 1655 O O . SER A 1 203 ? 26.029 10.643 -41.710 1.00 54.59 203 SER A O 1
ATOM 1657 N N . ILE A 1 204 ? 26.735 10.625 -43.871 1.00 50.12 204 ILE A N 1
ATOM 1658 C CA . ILE A 1 204 ? 27.888 11.535 -43.785 1.00 50.12 204 ILE A CA 1
ATOM 1659 C C . ILE A 1 204 ? 27.385 12.968 -43.952 1.00 50.12 204 ILE A C 1
ATOM 1661 O O . ILE A 1 204 ? 26.515 13.172 -44.831 1.00 50.12 204 ILE A O 1
#

Radius of gyration: 36.58 Å; chains: 1; bounding box: 83×43×98 Å

pLDDT: mean 71.08, std 16.81, range [39.31, 95.38]

Foldseek 3Di:
DDDDDPVRVVVVVVVVVCVVVVVVVVVVVVVVVVVPDDDDDDDDDDDDDPDPPVVVVVVVVVVCVVVVPPDDPDDPDDPVVVVVVVCVVCVVVPPPVVVVVVCPPPVNVVVVVVVVVVVVVVVVVLCVVCPPPDPVRSVVVVLVVVLVVVLVVVVVVCVVVVHDDPQDDSVQVSVPHGPVVSVVVVVVVVVVVVVVVVPDDPDD